Protein AF-0000000067759219 (afdb_homodimer)

Structure (mmCIF, N/CA/C/O backbone):
data_AF-0000000067759219-model_v1
#
loop_
_entity.id
_entity.type
_entity.pdbx_description
1 polymer 'Chaperone protein dnaJ A6, chloroplastic-like'
#
loop_
_atom_site.group_PDB
_atom_site.id
_atom_site.type_symbol
_atom_site.label_atom_id
_atom_site.label_alt_id
_atom_site.label_comp_id
_atom_site.label_asym_id
_atom_site.label_entity_id
_atom_site.label_seq_id
_atom_site.pdbx_PDB_ins_code
_atom_site.Cartn_x
_atom_site.Cartn_y
_atom_site.Cartn_z
_atom_site.occupancy
_atom_site.B_iso_or_equiv
_atom_site.auth_seq_id
_atom_site.auth_comp_id
_atom_site.auth_asym_id
_atom_site.auth_atom_id
_atom_site.pdbx_PDB_model_num
ATOM 1 N N . GLY A 1 1 ? -69.438 33.75 24.875 1 30.11 1 GLY A N 1
ATOM 2 C CA . GLY A 1 1 ? -68.125 33.188 24.516 1 30.11 1 GLY A CA 1
ATOM 3 C C . GLY A 1 1 ? -68.188 31.734 24.156 1 30.11 1 GLY A C 1
ATOM 4 O O . GLY A 1 1 ? -69.062 31 24.688 1 30.11 1 GLY A O 1
ATOM 5 N N . GLU A 1 2 ? -68 31.297 22.875 1 42.53 2 GLU A N 1
ATOM 6 C CA . GLU A 1 2 ? -68.125 29.922 22.453 1 42.53 2 GLU A CA 1
ATOM 7 C C . GLU A 1 2 ? -67.25 28.984 23.281 1 42.53 2 GLU A C 1
ATOM 9 O O . GLU A 1 2 ? -66.062 29.297 23.531 1 42.53 2 GLU A O 1
ATOM 14 N N . ILE A 1 3 ? -67.688 28.312 24.203 1 50.66 3 ILE A N 1
ATOM 15 C CA . ILE A 1 3 ? -67 27.375 25.062 1 50.66 3 ILE A CA 1
ATOM 16 C C . ILE A 1 3 ? -66.438 26.219 24.219 1 50.66 3 ILE A C 1
ATOM 18 O O . ILE A 1 3 ? -67.188 25.5 23.562 1 50.66 3 ILE A O 1
ATOM 22 N N . SER A 1 4 ? -65.312 26.328 23.562 1 55.59 4 SER A N 1
ATOM 23 C CA . SER A 1 4 ? -64.688 25.219 22.859 1 55.59 4 SER A CA 1
ATOM 24 C C . SER A 1 4 ? -64.25 24.125 23.828 1 55.59 4 SER A C 1
ATOM 26 O O . SER A 1 4 ? -63.531 24.422 24.812 1 55.59 4 SER A O 1
ATOM 28 N N . THR A 1 5 ? -65 23.125 24.062 1 60.28 5 THR A N 1
ATOM 29 C CA . THR A 1 5 ? -64.562 21.938 24.828 1 60.28 5 THR A CA 1
ATOM 30 C C . THR A 1 5 ? -63.375 21.266 24.172 1 60.28 5 THR A C 1
ATOM 32 O O . THR A 1 5 ? -63.438 20.938 22.984 1 60.28 5 THR A O 1
ATOM 35 N N . PRO A 1 6 ? -62.312 21.281 25 1 62.81 6 PRO A N 1
ATOM 36 C CA . PRO A 1 6 ? -61.094 20.641 24.438 1 62.81 6 PRO A CA 1
ATOM 37 C C . PRO A 1 6 ? -61.344 19.203 24 1 62.81 6 PRO A C 1
ATOM 39 O O . PRO A 1 6 ? -62.188 18.516 24.578 1 62.81 6 PRO A O 1
ATOM 42 N N . CYS A 1 7 ? -61.094 18.875 22.812 1 66.31 7 CYS A N 1
ATOM 43 C CA . CYS A 1 7 ? -61.156 17.531 22.266 1 66.31 7 CYS A CA 1
ATOM 44 C C . CYS A 1 7 ? -60.531 16.516 23.203 1 66.31 7 CYS A C 1
ATOM 46 O O . CYS A 1 7 ? -59.5 16.797 23.828 1 66.31 7 CYS A O 1
ATOM 48 N N . ASN A 1 8 ? -61.125 15.508 23.562 1 73.19 8 ASN A N 1
ATOM 49 C CA . ASN A 1 8 ? -60.656 14.5 24.5 1 73.19 8 ASN A CA 1
ATOM 50 C C . ASN A 1 8 ? -59.406 13.789 24 1 73.19 8 ASN A C 1
ATOM 52 O O . ASN A 1 8 ? -58.562 13.344 24.797 1 73.19 8 ASN A O 1
ATOM 56 N N . THR A 1 9 ? -59.438 13.703 22.781 1 71.56 9 THR A N 1
ATOM 57 C CA . THR A 1 9 ? -58.344 12.891 22.281 1 71.56 9 THR A CA 1
ATOM 58 C C . THR A 1 9 ? -57.031 13.68 22.312 1 71.56 9 THR A C 1
ATOM 60 O O . THR A 1 9 ? -55.969 13.117 22.578 1 71.56 9 THR A O 1
ATOM 63 N N . CYS A 1 10 ? -57 14.828 22 1 69.56 10 CYS A N 1
ATOM 64 C CA . CYS A 1 10 ? -55.75 15.594 21.922 1 69.56 10 CYS A CA 1
ATOM 65 C C . CYS A 1 10 ? -55.719 16.703 22.984 1 69.56 10 CYS A C 1
ATOM 67 O O . CYS A 1 10 ? -54.781 17.469 23.047 1 69.56 10 CYS A O 1
ATOM 69 N N . SER A 1 11 ? -56.781 16.688 23.766 1 72.62 11 SER A N 1
ATOM 70 C CA . SER A 1 11 ? -56.906 17.625 24.875 1 72.62 11 SER A CA 1
ATOM 71 C C . SER A 1 11 ? -56.688 19.062 24.422 1 72.62 11 SER A C 1
ATOM 73 O O . SER A 1 11 ? -56 19.844 25.109 1 72.62 11 SER A O 1
ATOM 75 N N . GLY A 1 12 ? -57.031 19.281 23.156 1 71.44 12 GLY A N 1
ATOM 76 C CA . GLY A 1 12 ? -56.938 20.656 22.719 1 71.44 12 GLY A CA 1
ATOM 77 C C . GLY A 1 12 ? -55.75 20.922 21.797 1 71.44 12 GLY A C 1
ATOM 78 O O . GLY A 1 12 ? -55.656 22 21.219 1 71.44 12 GLY A O 1
ATOM 79 N N . ASP A 1 13 ? -54.812 20.016 21.734 1 71.44 13 ASP A N 1
ATOM 80 C CA . ASP A 1 13 ? -53.594 20.219 20.953 1 71.44 13 ASP A CA 1
ATOM 81 C C . ASP A 1 13 ? -53.875 20.234 19.453 1 71.44 13 ASP A C 1
ATOM 83 O O . ASP A 1 13 ? -53.188 20.891 18.688 1 71.44 13 ASP A O 1
ATOM 87 N N . GLY A 1 14 ? -54.906 19.672 19.203 1 75.25 14 GLY A N 1
ATOM 88 C CA . GLY A 1 14 ? -55.281 19.578 17.812 1 75.25 14 GLY A CA 1
ATOM 89 C C . GLY A 1 14 ? -54.5 18.547 17.031 1 75.25 14 GLY A C 1
ATOM 90 O O . GLY A 1 14 ? -54.594 18.484 15.805 1 75.25 14 GLY A O 1
ATOM 91 N N . ARG A 1 15 ? -53.656 17.828 17.797 1 77.62 15 ARG A N 1
ATOM 92 C CA . ARG A 1 15 ? -52.844 16.812 17.125 1 77.62 15 ARG A CA 1
ATOM 93 C C . ARG A 1 15 ? -52.844 15.508 17.922 1 77.62 15 ARG A C 1
ATOM 95 O O . ARG A 1 15 ? -52.969 15.523 19.156 1 77.62 15 ARG A O 1
ATOM 102 N N . VAL A 1 16 ? -52.906 14.375 17.234 1 81.44 16 VAL A N 1
ATOM 103 C CA . VAL A 1 16 ? -52.781 13.055 17.859 1 81.44 16 VAL A CA 1
ATOM 104 C C . VAL A 1 16 ? -51.625 12.297 17.234 1 81.44 16 VAL A C 1
ATOM 106 O O . VAL A 1 16 ? -51.375 12.398 16.016 1 81.44 16 VAL A O 1
ATOM 109 N N . ARG A 1 17 ? -50.844 11.68 18.031 1 78.5 17 ARG A N 1
ATOM 110 C CA . ARG A 1 17 ? -49.719 10.883 17.547 1 78.5 17 ARG A CA 1
ATOM 111 C C . ARG A 1 17 ? -50.219 9.57 16.922 1 78.5 17 ARG A C 1
ATOM 113 O O . ARG A 1 17 ? -51 8.859 17.531 1 78.5 17 ARG A O 1
ATOM 120 N N . LYS A 1 18 ? -50 9.469 15.633 1 81.88 18 LYS A N 1
ATOM 121 C CA . LYS A 1 18 ? -50.312 8.211 14.953 1 81.88 18 LYS A CA 1
ATOM 122 C C . LYS A 1 18 ? -49.094 7.688 14.203 1 81.88 18 LYS A C 1
ATOM 124 O O . LYS A 1 18 ? -48.188 8.461 13.828 1 81.88 18 LYS A O 1
ATOM 129 N N . SER A 1 19 ? -49.062 6.328 14.148 1 86.38 19 SER A N 1
ATOM 130 C CA . SER A 1 19 ? -48 5.719 13.344 1 86.38 19 SER A CA 1
ATOM 131 C C . SER A 1 19 ? -48.375 5.699 11.867 1 86.38 19 SER A C 1
ATOM 133 O O . SER A 1 19 ? -49.531 5.484 11.516 1 86.38 19 SER A O 1
ATOM 135 N N . LYS A 1 20 ? -47.594 6.246 11.047 1 83.06 20 LYS A N 1
ATOM 136 C CA . LYS A 1 20 ? -47.781 6.254 9.602 1 83.06 20 LYS A CA 1
ATOM 137 C C . LYS A 1 20 ? -46.656 5.512 8.891 1 83.06 20 LYS A C 1
ATOM 139 O O . LYS A 1 20 ? -45.5 5.633 9.266 1 83.06 20 LYS A O 1
ATOM 144 N N . ARG A 1 21 ? -47.031 4.633 8.039 1 86.69 21 ARG A N 1
ATOM 145 C CA . ARG A 1 21 ? -46.031 3.961 7.188 1 86.69 21 ARG A CA 1
ATOM 146 C C . ARG A 1 21 ? -45.812 4.746 5.898 1 86.69 21 ARG A C 1
ATOM 148 O O . ARG A 1 21 ? -46.75 5.129 5.215 1 86.69 21 ARG A O 1
ATOM 155 N N . ILE A 1 22 ? -44.625 5.152 5.707 1 85.31 22 ILE A N 1
ATOM 156 C CA . ILE A 1 22 ? -44.25 5.898 4.504 1 85.31 22 ILE A CA 1
ATOM 157 C C . ILE A 1 22 ? -43.344 5.051 3.613 1 85.31 22 ILE A C 1
ATOM 159 O O . ILE A 1 22 ? -42.562 4.262 4.109 1 85.31 22 ILE A O 1
ATOM 163 N N . SER A 1 23 ? -43.594 5.031 2.309 1 87.94 23 SER A N 1
ATOM 164 C CA . SER A 1 23 ? -42.719 4.371 1.328 1 87.94 23 SER A CA 1
ATOM 165 C C . SER A 1 23 ? -41.781 5.367 0.655 1 87.94 23 SER A C 1
ATOM 167 O O . SER A 1 23 ? -42.219 6.43 0.203 1 87.94 23 SER A O 1
ATOM 169 N N . LEU A 1 24 ? -40.531 5.141 0.788 1 87.81 24 LEU A N 1
ATOM 170 C CA . LEU A 1 24 ? -39.531 6.012 0.207 1 87.81 24 LEU A CA 1
ATOM 171 C C . LEU A 1 24 ? -38.781 5.293 -0.909 1 87.81 24 LEU A C 1
ATOM 173 O O . LEU A 1 24 ? -38.375 4.141 -0.75 1 87.81 24 LEU A O 1
ATOM 177 N N . LYS A 1 25 ? -38.812 5.977 -2.023 1 87.62 25 LYS A N 1
ATOM 178 C CA . LYS A 1 25 ? -37.938 5.477 -3.1 1 87.62 25 LYS A CA 1
ATOM 179 C C . LYS A 1 25 ? -36.531 6.02 -2.973 1 87.62 25 LYS A C 1
ATOM 181 O O . LYS A 1 25 ? -36.312 7.234 -2.949 1 87.62 25 LYS A O 1
ATOM 186 N N . ILE A 1 26 ? -35.656 5.188 -2.859 1 88.25 26 ILE A N 1
ATOM 187 C CA . ILE A 1 26 ? -34.25 5.598 -2.719 1 88.25 26 ILE A CA 1
ATOM 188 C C . ILE A 1 26 ? -33.594 5.609 -4.086 1 88.25 26 ILE A C 1
ATOM 190 O O . ILE A 1 26 ? -33.5 4.57 -4.746 1 88.25 26 ILE A O 1
ATOM 194 N N . PRO A 1 27 ? -33.062 6.773 -4.531 1 88.75 27 PRO A N 1
ATOM 195 C CA . PRO A 1 27 ? -32.344 6.82 -5.816 1 88.75 27 PRO A CA 1
ATOM 196 C C . PRO A 1 27 ? -31.031 6.039 -5.797 1 88.75 27 PRO A C 1
ATOM 198 O O . PRO A 1 27 ? -30.391 5.926 -4.75 1 88.75 27 PRO A O 1
ATOM 201 N N . PRO A 1 28 ? -30.719 5.52 -7.02 1 88.75 28 PRO A N 1
ATOM 202 C CA . PRO A 1 28 ? -29.422 4.848 -7.082 1 88.75 28 PRO A CA 1
ATOM 203 C C . PRO A 1 28 ? -28.25 5.805 -6.875 1 88.75 28 PRO A C 1
ATOM 205 O O . PRO A 1 28 ? -28.297 6.953 -7.32 1 88.75 28 PRO A O 1
ATOM 208 N N . GLY A 1 29 ? -27.219 5.301 -6.094 1 90.12 29 GLY A N 1
ATOM 209 C CA . GLY A 1 29 ? -26 6.078 -5.953 1 90.12 29 GLY A CA 1
ATOM 210 C C . GLY A 1 29 ? -25.922 6.812 -4.629 1 90.12 29 GLY A C 1
ATOM 211 O O . GLY A 1 29 ? -24.938 7.516 -4.367 1 90.12 29 GLY A O 1
ATOM 212 N N . VAL A 1 30 ? -26.984 6.699 -3.836 1 89.81 30 VAL A N 1
ATOM 213 C CA . VAL A 1 30 ? -26.984 7.391 -2.549 1 89.81 30 VAL A CA 1
ATOM 214 C C . VAL A 1 30 ? -25.906 6.812 -1.648 1 89.81 30 VAL A C 1
ATOM 216 O O . VAL A 1 30 ? -25.641 5.605 -1.664 1 89.81 30 VAL A O 1
ATOM 219 N N . ASP A 1 31 ? -25.266 7.711 -0.914 1 90.56 31 ASP A N 1
ATOM 220 C CA . ASP A 1 31 ? -24.219 7.301 0.029 1 90.56 31 ASP A CA 1
ATOM 221 C C . ASP A 1 31 ? -24.719 7.414 1.47 1 90.56 31 ASP A C 1
ATOM 223 O O . ASP A 1 31 ? -25.766 8 1.727 1 90.56 31 ASP A O 1
ATOM 227 N N . SER A 1 32 ? -23.984 6.785 2.307 1 91.81 32 SER A N 1
ATOM 228 C CA . SER A 1 32 ? -24.281 6.918 3.727 1 91.81 32 SER A CA 1
ATOM 229 C C . SER A 1 32 ? -24.188 8.375 4.176 1 91.81 32 SER A C 1
ATOM 231 O O . SER A 1 32 ? -23.266 9.094 3.797 1 91.81 32 SER A O 1
ATOM 233 N N . GLY A 1 33 ? -25.219 8.805 4.945 1 91.88 33 GLY A N 1
ATOM 234 C CA . GLY A 1 33 ? -25.266 10.172 5.426 1 91.88 33 GLY A CA 1
ATOM 235 C C . GLY A 1 33 ? -26.156 11.062 4.586 1 91.88 33 GLY A C 1
ATOM 236 O O . GLY A 1 33 ? -26.5 12.18 4.992 1 91.88 33 GLY A O 1
ATOM 237 N N . SER A 1 34 ? -26.5 10.555 3.467 1 89.88 34 SER A N 1
ATOM 238 C CA . SER A 1 34 ? -27.406 11.32 2.627 1 89.88 34 SER A CA 1
ATOM 239 C C . SER A 1 34 ? -28.719 11.602 3.355 1 89.88 34 SER A C 1
ATOM 241 O O . SER A 1 34 ? -29.203 10.766 4.121 1 89.88 34 SER A O 1
ATOM 243 N N . ARG A 1 35 ? -29.219 12.773 3.152 1 92.31 35 ARG A N 1
ATOM 244 C CA . ARG A 1 35 ? -30.484 13.164 3.756 1 92.31 35 ARG A CA 1
ATOM 245 C C . ARG A 1 35 ? -31.562 13.336 2.695 1 92.31 35 ARG A C 1
ATOM 247 O O . ARG A 1 35 ? -31.344 13.984 1.67 1 92.31 35 ARG A O 1
ATOM 254 N N . LEU A 1 36 ? -32.625 12.664 2.855 1 91.44 36 LEU A N 1
ATOM 255 C CA . LEU A 1 36 ? -33.781 12.75 1.967 1 91.44 36 LEU A CA 1
ATOM 256 C C . LEU A 1 36 ? -34.938 13.484 2.641 1 91.44 36 LEU A C 1
ATOM 258 O O . LEU A 1 36 ? -35.281 13.188 3.789 1 91.44 36 LEU A O 1
ATOM 262 N N . ARG A 1 37 ? -35.469 14.492 1.955 1 91.88 37 ARG A N 1
ATOM 263 C CA . ARG A 1 37 ? -36.625 15.234 2.451 1 91.88 37 ARG A CA 1
ATOM 264 C C . ARG A 1 37 ? -37.906 14.656 1.902 1 91.88 37 ARG A C 1
ATOM 266 O O . ARG A 1 37 ? -38.062 14.484 0.69 1 91.88 37 ARG A O 1
ATOM 273 N N . VAL A 1 38 ? -38.75 14.305 2.738 1 91.06 38 VAL A N 1
ATOM 274 C CA . VAL A 1 38 ? -40.094 13.867 2.359 1 91.06 38 VAL A CA 1
ATOM 275 C C . VAL A 1 38 ? -41.125 14.938 2.75 1 91.06 38 VAL A C 1
ATOM 277 O O . VAL A 1 38 ? -41.375 15.156 3.936 1 91.06 38 VAL A O 1
ATOM 280 N N . ARG A 1 39 ? -41.656 15.461 1.77 1 90.31 39 ARG A N 1
ATOM 281 C CA . ARG A 1 39 ? -42.531 16.609 1.972 1 90.31 39 ARG A CA 1
ATOM 282 C C . ARG A 1 39 ? -43.812 16.203 2.717 1 90.31 39 ARG A C 1
ATOM 284 O O . ARG A 1 39 ? -44.375 15.156 2.434 1 90.31 39 ARG A O 1
ATOM 291 N N . SER A 1 40 ? -44.188 16.984 3.611 1 89.75 40 SER A N 1
ATOM 292 C CA . SER A 1 40 ? -45.469 16.969 4.301 1 89.75 40 SER A CA 1
ATOM 293 C C . SER A 1 40 ? -45.656 15.68 5.094 1 89.75 40 SER A C 1
ATOM 295 O O . SER A 1 40 ? -46.781 15.258 5.355 1 89.75 40 SER A O 1
ATOM 297 N N . GLU A 1 41 ? -44.594 15.078 5.316 1 89.56 41 GLU A N 1
ATOM 298 C CA . GLU A 1 41 ? -44.656 13.836 6.078 1 89.56 41 GLU A CA 1
ATOM 299 C C . GLU A 1 41 ? -44.125 14.008 7.488 1 89.56 41 GLU A C 1
ATOM 301 O O . GLU A 1 41 ? -43.938 13.031 8.211 1 89.56 41 GLU A O 1
ATOM 306 N N . GLY A 1 42 ? -43.844 15.18 7.84 1 87.62 42 GLY A N 1
ATOM 307 C CA . GLY A 1 42 ? -43.438 15.516 9.203 1 87.62 42 GLY A CA 1
ATOM 308 C C . GLY A 1 42 ? -44.625 15.672 10.141 1 87.62 42 GLY A C 1
ATOM 309 O O . GLY A 1 42 ? -45.688 15.148 9.875 1 87.62 42 GLY A O 1
ATOM 310 N N . ASN A 1 43 ? -44.281 16.312 11.258 1 86.06 43 ASN A N 1
ATOM 311 C CA . ASN A 1 43 ? -45.344 16.516 12.258 1 86.06 43 ASN A CA 1
ATOM 312 C C . ASN A 1 43 ? -46.406 17.453 11.742 1 86.06 43 ASN A C 1
ATOM 314 O O . ASN A 1 43 ? -46.125 18.375 10.969 1 86.06 43 ASN A O 1
ATOM 318 N N . ALA A 1 44 ? -47.594 17.094 12.227 1 84.38 44 ALA A N 1
ATOM 319 C CA . ALA A 1 44 ? -48.719 17.953 11.883 1 84.38 44 ALA A CA 1
ATOM 320 C C . ALA A 1 44 ? -48.562 19.344 12.477 1 84.38 44 ALA A C 1
ATOM 322 O O . ALA A 1 44 ? -48.062 19.5 13.594 1 84.38 44 ALA A O 1
ATOM 323 N N . GLY A 1 45 ? -48.875 20.281 11.57 1 80.44 45 GLY A N 1
ATOM 324 C CA . GLY A 1 45 ? -48.906 21.641 12.094 1 80.44 45 GLY A CA 1
ATOM 325 C C . GLY A 1 45 ? -49.938 21.844 13.172 1 80.44 45 GLY A C 1
ATOM 326 O O . GLY A 1 45 ? -50.875 21.031 13.297 1 80.44 45 GLY A O 1
ATOM 327 N N . ARG A 1 46 ? -49.625 22.875 13.984 1 77.94 46 ARG A N 1
ATOM 328 C CA . ARG A 1 46 ? -50.625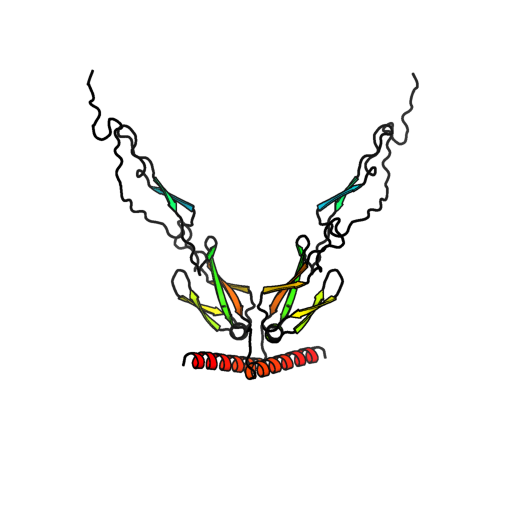 23.188 15.008 1 77.94 46 ARG A CA 1
ATOM 329 C C . ARG A 1 46 ? -51.875 23.812 14.391 1 77.94 46 ARG A C 1
ATOM 331 O O . ARG A 1 46 ? -51.781 24.531 13.391 1 77.94 46 ARG A O 1
ATOM 338 N N . ARG A 1 47 ? -53.125 23.406 15.031 1 78.88 47 ARG A N 1
ATOM 339 C CA . ARG A 1 47 ? -54.406 23.984 14.695 1 78.88 47 ARG A CA 1
ATOM 340 C C . ARG A 1 47 ? -54.719 23.844 13.203 1 78.88 47 ARG A C 1
ATOM 342 O O . ARG A 1 47 ? -55.094 24.812 12.547 1 78.88 47 ARG A O 1
ATOM 349 N N . GLY A 1 48 ? -54.438 22.672 12.602 1 76.19 48 GLY A N 1
ATOM 350 C CA . GLY A 1 48 ? -54.75 22.391 11.219 1 76.19 48 GLY A CA 1
ATOM 351 C C . GLY A 1 48 ? -53.688 22.859 10.242 1 76.19 48 GLY A C 1
ATOM 352 O O . GLY A 1 48 ? -53.938 22.938 9.039 1 76.19 48 GLY A O 1
ATOM 353 N N . GLY A 1 49 ? -52.594 23.297 10.703 1 81.81 49 GLY A N 1
ATOM 354 C CA . GLY A 1 49 ? -51.5 23.719 9.852 1 81.81 49 GLY A CA 1
ATOM 355 C C . GLY A 1 49 ? -50.906 22.578 9.016 1 81.81 49 GLY A C 1
ATOM 356 O O . GLY A 1 49 ? -51.219 21.406 9.273 1 81.81 49 GLY A O 1
ATOM 357 N N . HIS A 1 50 ? -50.375 22.922 7.984 1 88.62 50 HIS A N 1
ATOM 358 C CA . HIS A 1 50 ? -49.719 21.953 7.105 1 88.62 50 HIS A CA 1
ATOM 359 C C . HIS A 1 50 ? -48.656 21.156 7.84 1 88.62 50 HIS A C 1
ATOM 361 O O . HIS A 1 50 ? -47.969 21.703 8.711 1 88.62 50 HIS A O 1
ATOM 367 N N . PRO A 1 51 ? -48.656 19.906 7.637 1 88.06 51 PRO A N 1
ATOM 368 C CA . PRO A 1 51 ? -47.562 19.156 8.25 1 88.06 51 PRO A CA 1
ATOM 369 C C . PRO A 1 51 ? -46.188 19.625 7.785 1 88.06 51 PRO A C 1
ATOM 371 O O . PRO A 1 51 ? -46.062 20.156 6.676 1 88.06 51 PRO A O 1
ATOM 374 N N . GLY A 1 52 ? -45.156 19.469 8.617 1 91.19 52 GLY A N 1
ATOM 375 C CA . GLY A 1 52 ? -43.781 19.719 8.211 1 91.19 52 GLY A CA 1
ATOM 376 C C . GLY A 1 52 ? -43.25 18.625 7.312 1 91.19 52 GLY A C 1
ATOM 377 O O . GLY A 1 52 ? -43.969 17.766 6.832 1 91.19 52 GLY A O 1
ATOM 378 N N . ASP A 1 53 ? -41.969 18.734 6.988 1 93.88 53 ASP A N 1
ATOM 379 C CA . ASP A 1 53 ? -41.281 17.734 6.164 1 93.88 53 ASP A CA 1
ATOM 380 C C . ASP A 1 53 ? -40.5 16.75 7.031 1 93.88 53 ASP A C 1
ATOM 382 O O . ASP A 1 53 ? -40.156 17.047 8.164 1 93.88 53 ASP A O 1
ATOM 386 N N . LEU A 1 54 ? -40.469 15.547 6.559 1 93.06 54 LEU A N 1
ATOM 387 C CA . LEU A 1 54 ? -39.625 14.508 7.172 1 93.06 54 LEU A CA 1
ATOM 388 C C . LEU A 1 54 ? -38.25 14.438 6.512 1 93.06 54 LEU A C 1
ATOM 390 O O . LEU A 1 54 ? -38.156 14.438 5.285 1 93.06 54 LEU A O 1
ATOM 394 N N . PHE A 1 55 ? -37.219 14.516 7.32 1 93.5 55 PHE A N 1
ATOM 395 C CA . PHE A 1 55 ? -35.844 14.32 6.84 1 93.5 55 PHE A CA 1
ATOM 396 C C . PHE A 1 55 ? -35.344 12.945 7.238 1 93.5 55 PHE A C 1
ATOM 398 O O . PHE A 1 55 ? -35.25 12.633 8.422 1 93.5 55 PHE A O 1
ATOM 405 N N . VAL A 1 56 ? -35.062 12.188 6.242 1 93 56 VAL A N 1
ATOM 406 C CA . VAL A 1 56 ? -34.594 10.82 6.457 1 93 56 VAL A CA 1
ATOM 407 C C . VAL A 1 56 ? -33.094 10.75 6.188 1 93 56 VAL A C 1
ATOM 409 O O . VAL A 1 56 ? -32.625 11.172 5.125 1 93 56 VAL A O 1
ATOM 412 N N . THR A 1 57 ? -32.375 10.281 7.164 1 94.75 57 THR A N 1
ATOM 413 C CA . THR A 1 57 ? -30.938 10.062 6.988 1 94.75 57 THR A CA 1
ATOM 414 C C . THR A 1 57 ? -30.641 8.602 6.656 1 94.75 57 THR A C 1
ATOM 416 O O . THR A 1 57 ? -31.125 7.695 7.352 1 94.75 57 THR A O 1
ATOM 419 N N . LEU A 1 58 ? -29.984 8.477 5.641 1 92.38 58 LEU A N 1
ATOM 420 C CA . LEU A 1 58 ? -29.703 7.117 5.188 1 92.38 58 LEU A CA 1
ATOM 421 C C . LEU A 1 58 ? -28.375 6.621 5.75 1 92.38 58 LEU A C 1
ATOM 423 O O . LEU A 1 58 ? -27.406 7.379 5.836 1 92.38 58 LEU A O 1
ATOM 427 N N . GLU A 1 59 ? -28.328 5.359 6.27 1 93.25 59 GLU A N 1
ATOM 428 C CA . GLU A 1 59 ? -27.125 4.637 6.652 1 93.25 59 GLU A CA 1
ATOM 429 C C . GLU A 1 59 ? -26.969 3.346 5.852 1 93.25 59 GLU A C 1
ATOM 431 O O . GLU A 1 59 ? -27.797 2.439 5.973 1 93.25 59 GLU A O 1
ATOM 436 N N . VAL A 1 60 ? -25.984 3.338 5.133 1 89.88 60 VAL A N 1
ATOM 437 C CA . VAL A 1 60 ? -25.781 2.184 4.262 1 89.88 60 VAL A CA 1
ATOM 438 C C . VAL A 1 60 ? -24.781 1.226 4.895 1 89.88 60 VAL A C 1
ATOM 440 O O . VAL A 1 60 ? -23.672 1.634 5.277 1 89.88 60 VAL A O 1
ATOM 443 N N . LEU A 1 61 ? -25.156 -0.024 5.078 1 91.5 61 LEU A N 1
ATOM 444 C CA . LEU A 1 61 ? -24.25 -1.046 5.605 1 91.5 61 LEU A CA 1
ATOM 445 C C . LEU A 1 61 ? -23.109 -1.316 4.633 1 91.5 61 LEU A C 1
ATOM 447 O O . LEU A 1 61 ? -23.344 -1.532 3.439 1 91.5 61 LEU A O 1
ATOM 451 N N . PRO A 1 62 ? -21.875 -1.297 5.227 1 91.31 62 PRO A N 1
ATOM 452 C CA . PRO A 1 62 ? -20.75 -1.574 4.34 1 91.31 62 PRO A CA 1
ATOM 453 C C . PRO A 1 62 ? -20.703 -3.027 3.875 1 91.31 62 PRO A C 1
ATOM 455 O O . PRO A 1 62 ? -21.062 -3.934 4.633 1 91.31 62 PRO A O 1
ATOM 458 N N . ASP A 1 63 ? -20.422 -3.264 2.645 1 92.75 63 ASP A N 1
ATOM 459 C CA . ASP A 1 63 ? -20.188 -4.598 2.109 1 92.75 63 ASP A CA 1
ATOM 460 C C . ASP A 1 63 ? -18.812 -5.113 2.527 1 92.75 63 ASP A C 1
ATOM 462 O O . ASP A 1 63 ? -17.828 -4.367 2.504 1 92.75 63 ASP A O 1
ATOM 466 N N . PRO A 1 64 ? -18.688 -6.324 2.93 1 93.5 64 PRO A N 1
ATOM 467 C CA . PRO A 1 64 ? -17.406 -6.867 3.375 1 93.5 64 PRO A CA 1
ATOM 468 C C . PRO A 1 64 ? -16.422 -7.078 2.227 1 93.5 64 PRO A C 1
ATOM 470 O O . PRO A 1 64 ? -15.211 -7.148 2.449 1 93.5 64 PRO A O 1
ATOM 473 N N . VAL A 1 65 ? -16.859 -7.168 1.032 1 95.69 65 VAL A N 1
ATOM 474 C CA . VAL A 1 65 ? -16.031 -7.531 -0.108 1 95.69 65 VAL A CA 1
ATOM 475 C C . VAL A 1 65 ? -15.797 -6.312 -0.996 1 95.69 65 VAL A C 1
ATOM 477 O O . VAL A 1 65 ? -14.664 -6 -1.358 1 95.69 65 VAL A O 1
ATOM 480 N N . LEU A 1 66 ? -16.922 -5.594 -1.298 1 97.19 66 LEU A N 1
ATOM 481 C CA . LEU A 1 66 ? -16.859 -4.422 -2.166 1 97.19 66 LEU A CA 1
ATOM 482 C C . LEU A 1 66 ? -16.859 -3.139 -1.344 1 97.19 66 LEU A C 1
ATOM 484 O O . LEU A 1 66 ? -17.828 -2.838 -0.647 1 97.19 66 LEU A O 1
ATOM 488 N N . LYS A 1 67 ? -15.828 -2.381 -1.53 1 97.5 67 LYS A N 1
ATOM 489 C CA . LYS A 1 67 ? -15.688 -1.16 -0.74 1 97.5 67 LYS A CA 1
ATOM 490 C C . LYS A 1 67 ? -15.984 0.077 -1.584 1 97.5 67 LYS A C 1
ATOM 492 O O . LYS A 1 67 ? -15.359 0.285 -2.627 1 97.5 67 LYS A O 1
ATOM 497 N N . ARG A 1 68 ? -16.875 0.812 -1.142 1 95 68 ARG A N 1
ATOM 498 C CA . ARG A 1 68 ? -17.234 2.035 -1.856 1 95 68 ARG A CA 1
ATOM 499 C C . ARG A 1 68 ? -16.188 3.123 -1.624 1 95 68 ARG A C 1
ATOM 501 O O . ARG A 1 68 ? -15.711 3.305 -0.501 1 95 68 ARG A O 1
ATOM 508 N N . ASP A 1 69 ? -15.742 3.719 -2.662 1 95.88 69 ASP A N 1
ATOM 509 C CA . ASP A 1 69 ? -14.922 4.926 -2.689 1 95.88 69 ASP A CA 1
ATOM 510 C C . ASP A 1 69 ? -15.531 5.988 -3.598 1 95.88 69 ASP A C 1
ATOM 512 O O . ASP A 1 69 ? -15.234 6.043 -4.793 1 95.88 69 ASP A O 1
ATOM 516 N N . ASP A 1 70 ? -16.359 6.844 -2.961 1 93.69 70 ASP A N 1
ATOM 517 C CA . ASP A 1 70 ? -17.156 7.797 -3.721 1 93.69 70 ASP A CA 1
ATOM 518 C C . ASP A 1 70 ? -17.984 7.09 -4.797 1 93.69 70 ASP A C 1
ATOM 520 O O . ASP A 1 70 ? -18.812 6.238 -4.488 1 93.69 70 ASP A O 1
ATOM 524 N N . THR A 1 71 ? -17.703 7.379 -6.039 1 94.81 71 THR A N 1
ATOM 525 C CA . THR A 1 71 ? -18.453 6.738 -7.113 1 94.81 71 THR A CA 1
ATOM 526 C C . THR A 1 71 ? -17.75 5.477 -7.598 1 94.81 71 THR A C 1
ATOM 528 O O . THR A 1 71 ? -18.297 4.727 -8.406 1 94.81 71 THR A O 1
ATOM 531 N N . ASN A 1 72 ? -16.578 5.215 -7.051 1 97.94 72 ASN A N 1
ATOM 532 C CA . ASN A 1 72 ? -15.844 4.008 -7.41 1 97.94 72 ASN A CA 1
ATOM 533 C C . ASN A 1 72 ? -16.047 2.898 -6.383 1 97.94 72 ASN A C 1
ATOM 535 O O . ASN A 1 72 ? -16.562 3.146 -5.289 1 97.94 72 ASN A O 1
ATOM 539 N N . ILE A 1 73 ? -15.766 1.74 -6.887 1 97.94 73 ILE A N 1
ATOM 540 C CA . ILE A 1 73 ? -15.773 0.567 -6.02 1 97.94 73 ILE A CA 1
ATOM 541 C C . ILE A 1 73 ? -14.383 -0.065 -5.992 1 97.94 73 ILE A C 1
ATOM 543 O O . ILE A 1 73 ? -13.758 -0.241 -7.035 1 97.94 73 ILE A O 1
ATOM 547 N N . LEU A 1 74 ? -13.867 -0.302 -4.828 1 98.56 74 LEU A N 1
ATOM 548 C CA . LEU A 1 74 ? -12.578 -0.955 -4.656 1 98.56 74 LEU A CA 1
ATOM 549 C C . LEU A 1 74 ? -12.75 -2.434 -4.324 1 98.56 74 LEU A C 1
ATOM 551 O O . LEU A 1 74 ? -13.602 -2.793 -3.508 1 98.56 74 LEU A O 1
ATOM 555 N N . TYR A 1 75 ? -12.07 -3.262 -4.945 1 98.44 75 TYR A N 1
ATOM 556 C CA . TYR A 1 75 ? -12.047 -4.699 -4.715 1 98.44 75 TYR A CA 1
ATOM 557 C C . TYR A 1 75 ? -10.625 -5.242 -4.793 1 98.44 75 TYR A C 1
ATOM 559 O O . TYR A 1 75 ? -9.844 -4.836 -5.664 1 98.44 75 TYR A O 1
ATOM 567 N N . THR A 1 76 ? -10.211 -6.082 -3.854 1 98.44 76 THR A N 1
ATOM 568 C CA . THR A 1 76 ? -8.906 -6.734 -3.887 1 98.44 76 THR A CA 1
ATOM 569 C C . THR A 1 76 ? -9.047 -8.203 -4.281 1 98.44 76 THR A C 1
ATOM 571 O O . THR A 1 76 ? -9.812 -8.945 -3.664 1 98.44 76 THR A O 1
ATOM 574 N N . CYS A 1 77 ? -8.453 -8.609 -5.285 1 97.25 77 CYS A N 1
ATOM 575 C CA . CYS A 1 77 ? -8.477 -10 -5.715 1 97.25 77 CYS A CA 1
ATOM 576 C C . CYS A 1 77 ? -7.129 -10.672 -5.453 1 97.25 77 CYS A C 1
ATOM 578 O O . CYS A 1 77 ? -6.078 -10.07 -5.695 1 97.25 77 CYS A O 1
ATOM 580 N N . LYS A 1 78 ? -7.129 -11.836 -4.953 1 97.62 78 LYS A N 1
ATOM 581 C CA . LYS A 1 78 ? -5.922 -12.609 -4.688 1 97.62 78 LYS A CA 1
ATOM 582 C C . LYS A 1 78 ? -5.566 -13.5 -5.879 1 97.62 78 LYS A C 1
ATOM 584 O O . LYS A 1 78 ? -6.422 -14.211 -6.402 1 97.62 78 LYS A O 1
ATOM 589 N N . VAL A 1 79 ? -4.383 -13.359 -6.316 1 97.44 79 VAL A N 1
ATOM 590 C CA . VAL A 1 79 ? -3.896 -14.18 -7.422 1 97.44 79 VAL A CA 1
ATOM 591 C C . VAL A 1 79 ? -2.578 -14.844 -7.027 1 97.44 79 VAL A C 1
ATOM 593 O O . VAL A 1 79 ? -1.79 -14.273 -6.27 1 97.44 79 VAL A O 1
ATOM 596 N N . SER A 1 80 ? -2.344 -16.094 -7.543 1 97.19 80 SER A N 1
ATOM 597 C CA . SER A 1 80 ? -1.078 -16.766 -7.281 1 97.19 80 SER A CA 1
ATOM 598 C C . SER A 1 80 ? 0.069 -16.125 -8.047 1 97.19 80 SER A C 1
ATOM 600 O O . SER A 1 80 ? -0.154 -15.445 -9.047 1 97.19 80 SER A O 1
ATOM 602 N N . TYR A 1 81 ? 1.309 -16.359 -7.547 1 97.69 81 TYR A N 1
ATOM 603 C CA . TYR A 1 81 ? 2.465 -15.844 -8.266 1 97.69 81 TYR A CA 1
ATOM 604 C C . TYR A 1 81 ? 2.555 -16.438 -9.664 1 97.69 81 TYR A C 1
ATOM 606 O O . TYR A 1 81 ? 2.99 -15.758 -10.602 1 97.69 81 TYR A O 1
ATOM 614 N N . ILE A 1 82 ? 2.035 -17.578 -9.828 1 97.38 82 ILE A N 1
ATOM 615 C CA . ILE A 1 82 ? 2.057 -18.234 -11.125 1 97.38 82 ILE A CA 1
ATOM 616 C C . ILE A 1 82 ? 1.113 -17.516 -12.086 1 97.38 82 ILE A C 1
ATOM 618 O O . ILE A 1 82 ? 1.499 -17.172 -13.203 1 97.38 82 ILE A O 1
ATOM 622 N N . ASP A 1 83 ? -0.089 -17.297 -11.578 1 97.38 83 ASP A N 1
ATOM 623 C CA . ASP A 1 83 ? -1.083 -16.625 -12.406 1 97.38 83 ASP A CA 1
ATOM 624 C C . ASP A 1 83 ? -0.629 -15.203 -12.75 1 97.38 83 ASP A C 1
ATOM 626 O O . ASP A 1 83 ? -0.905 -14.711 -13.844 1 97.38 83 ASP A O 1
ATOM 630 N N . ALA A 1 84 ? 0.076 -14.547 -11.844 1 98.44 84 ALA A N 1
ATOM 631 C CA . ALA A 1 84 ? 0.597 -13.203 -12.102 1 98.44 84 ALA A CA 1
ATOM 632 C C . ALA A 1 84 ? 1.636 -13.227 -13.219 1 98.44 84 ALA A C 1
ATOM 634 O O . ALA A 1 84 ? 1.709 -12.289 -14.023 1 98.44 84 ALA A O 1
ATOM 635 N N . ILE A 1 85 ? 2.43 -14.273 -13.266 1 98 85 ILE A N 1
ATOM 636 C CA . ILE A 1 85 ? 3.482 -14.398 -14.273 1 98 85 ILE A CA 1
ATOM 637 C C . ILE A 1 85 ? 2.869 -14.742 -15.625 1 98 85 ILE A C 1
ATOM 639 O O . ILE A 1 85 ? 3.174 -14.102 -16.641 1 98 85 ILE A O 1
ATOM 643 N N . LEU A 1 86 ? 1.972 -15.719 -15.633 1 97.31 86 LEU A N 1
ATOM 644 C CA . LEU A 1 86 ? 1.487 -16.297 -16.891 1 97.31 86 LEU A CA 1
ATOM 645 C C . LEU A 1 86 ? 0.268 -15.531 -17.391 1 97.31 86 LEU A C 1
ATOM 647 O O . LEU A 1 86 ? -0.044 -15.578 -18.594 1 97.31 86 LEU A O 1
ATOM 651 N N . GLY A 1 87 ? -0.419 -14.836 -16.547 1 97.62 87 GLY A N 1
ATOM 652 C CA . GLY A 1 87 ? -1.726 -14.281 -16.875 1 97.62 87 GLY A CA 1
ATOM 653 C C . GLY A 1 87 ? -2.861 -15.258 -16.625 1 97.62 87 GLY A C 1
ATOM 654 O O . GLY A 1 87 ? -2.646 -16.469 -16.609 1 97.62 87 GLY A O 1
ATOM 655 N N . THR A 1 88 ? -4.02 -14.68 -16.406 1 97.19 88 THR A N 1
ATOM 656 C CA . THR A 1 88 ? -5.191 -15.516 -16.172 1 97.19 88 THR A CA 1
ATOM 657 C C . THR A 1 88 ? -6.473 -14.695 -16.312 1 97.19 88 THR A C 1
ATOM 659 O O . THR A 1 88 ? -6.422 -13.484 -16.531 1 97.19 88 THR A O 1
ATOM 662 N N . THR A 1 89 ? -7.527 -15.375 -16.359 1 98.19 89 THR A N 1
ATOM 663 C CA . THR A 1 89 ? -8.852 -14.758 -16.266 1 98.19 89 THR A CA 1
ATOM 664 C C . THR A 1 89 ? -9.562 -15.211 -15 1 98.19 89 THR A C 1
ATOM 666 O O . THR A 1 89 ? -9.602 -16.406 -14.695 1 98.19 89 THR A O 1
ATOM 669 N N . MET A 1 90 ? -10.055 -14.25 -14.289 1 96.31 90 MET A N 1
ATOM 670 C CA . MET A 1 90 ? -10.711 -14.57 -13.023 1 96.31 90 MET A CA 1
ATOM 671 C C . MET A 1 90 ? -12.094 -13.922 -12.945 1 96.31 90 MET A C 1
ATOM 673 O O . MET A 1 90 ? -12.312 -12.852 -13.508 1 96.31 90 MET A O 1
ATOM 677 N N . LYS A 1 91 ? -12.938 -14.625 -12.273 1 97.31 91 LYS A N 1
ATOM 678 C CA . LYS A 1 91 ? -14.242 -14.047 -11.992 1 97.31 91 LYS A CA 1
ATOM 679 C C . LYS A 1 91 ? -14.203 -13.172 -10.742 1 97.31 91 LYS A C 1
ATOM 681 O O . LYS A 1 91 ? -13.766 -13.617 -9.68 1 97.31 91 LYS A O 1
ATOM 686 N N . VAL A 1 92 ? -14.648 -11.961 -10.852 1 97.88 92 VAL A N 1
ATOM 687 C CA . VAL A 1 92 ? -14.633 -11.055 -9.711 1 97.88 92 VAL A CA 1
ATOM 688 C C . VAL A 1 92 ? -16.047 -10.531 -9.438 1 97.88 92 VAL A C 1
ATOM 690 O O . VAL A 1 92 ? -16.844 -10.391 -10.367 1 97.88 92 VAL A O 1
ATOM 693 N N . PRO A 1 93 ? -16.297 -10.289 -8.195 1 97.81 93 PRO A N 1
ATOM 694 C CA . PRO A 1 93 ? -17.609 -9.75 -7.859 1 97.81 93 PRO A CA 1
ATOM 695 C C . PRO A 1 93 ? -17.75 -8.273 -8.211 1 97.81 93 PRO A C 1
ATOM 697 O O . PRO A 1 93 ? -16.812 -7.496 -8.047 1 97.81 93 PRO A O 1
ATOM 700 N N . THR A 1 94 ? -18.828 -7.914 -8.766 1 96.94 94 THR A N 1
ATOM 701 C CA . THR A 1 94 ? -19.25 -6.535 -8.977 1 96.94 94 THR A CA 1
ATOM 702 C C . THR A 1 94 ? -20.656 -6.309 -8.406 1 96.94 94 THR A C 1
ATOM 704 O O . THR A 1 94 ? -21.281 -7.242 -7.902 1 96.94 94 THR A O 1
ATOM 707 N N . VAL A 1 95 ? -21.078 -5.098 -8.414 1 92.31 95 VAL A N 1
ATOM 708 C CA . VAL A 1 95 ? -22.406 -4.785 -7.898 1 92.31 95 VAL A CA 1
ATOM 709 C C . VAL A 1 95 ? -23.469 -5.438 -8.781 1 92.31 95 VAL A C 1
ATOM 711 O O . VAL A 1 95 ? -24.594 -5.672 -8.336 1 92.31 95 VAL A O 1
ATOM 714 N N . ASP A 1 96 ? -23.094 -5.773 -10.047 1 93.06 96 ASP A N 1
ATOM 715 C CA . ASP A 1 96 ? -24.047 -6.324 -11.016 1 93.06 96 ASP A CA 1
ATOM 716 C C . ASP A 1 96 ? -23.891 -7.836 -11.141 1 93.06 96 ASP A C 1
ATOM 718 O O . ASP A 1 96 ? -24.516 -8.461 -11.992 1 93.06 96 ASP A O 1
ATOM 722 N N . GLY A 1 97 ? -23.031 -8.469 -10.344 1 95.56 97 GLY A N 1
ATOM 723 C CA . GLY A 1 97 ? -22.781 -9.898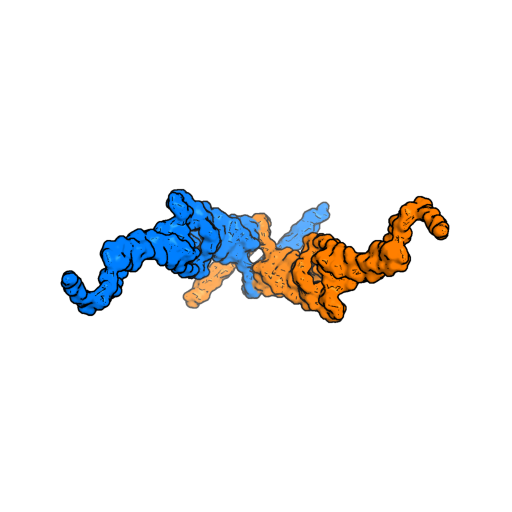 -10.438 1 95.56 97 GLY A CA 1
ATOM 724 C C . GLY A 1 97 ? -21.344 -10.234 -10.75 1 95.56 97 GLY A C 1
ATOM 725 O O . GLY A 1 97 ? -20.469 -9.352 -10.719 1 95.56 97 GLY A O 1
ATOM 726 N N . MET A 1 98 ? -21.094 -11.469 -11.016 1 97.44 98 MET A N 1
ATOM 727 C CA . MET A 1 98 ? -19.75 -11.93 -11.312 1 97.44 98 MET A CA 1
ATOM 728 C C . MET A 1 98 ? -19.359 -11.594 -12.742 1 97.44 98 MET A C 1
ATOM 730 O O . MET A 1 98 ? -20.156 -11.766 -13.664 1 97.44 98 MET A O 1
ATOM 734 N N . VAL A 1 99 ? -18.219 -11.086 -12.93 1 97.19 99 VAL A N 1
ATOM 735 C CA . VAL A 1 99 ? -17.719 -10.711 -14.25 1 97.19 99 VAL A CA 1
ATOM 736 C C . VAL A 1 99 ? -16.297 -11.234 -14.422 1 97.19 99 VAL A C 1
ATOM 738 O O . VAL A 1 99 ? -15.508 -11.266 -13.469 1 97.19 99 VAL A O 1
ATOM 741 N N . ASP A 1 100 ? -15.93 -11.602 -15.703 1 97.81 100 ASP A N 1
ATOM 742 C CA . ASP A 1 100 ? -14.578 -12.062 -16.016 1 97.81 100 ASP A CA 1
ATOM 743 C C . ASP A 1 100 ? -13.609 -10.891 -16.125 1 97.81 100 ASP A C 1
ATOM 745 O O . ASP A 1 100 ? -13.898 -9.906 -16.812 1 97.81 100 ASP A O 1
ATOM 749 N N . LEU A 1 101 ? -12.531 -11 -15.445 1 97.81 101 LEU A N 1
ATOM 750 C CA . LEU A 1 101 ? -11.461 -10.016 -15.523 1 97.81 101 LEU A CA 1
ATOM 751 C C . LEU A 1 101 ? -10.164 -10.656 -16.016 1 97.81 101 LEU A C 1
ATOM 753 O O . LEU A 1 101 ? -9.711 -11.656 -15.453 1 97.81 101 LEU A O 1
ATOM 757 N N . LYS A 1 102 ? -9.688 -10.109 -17.016 1 98.38 102 LYS A N 1
ATOM 758 C CA . LYS A 1 102 ? -8.398 -10.5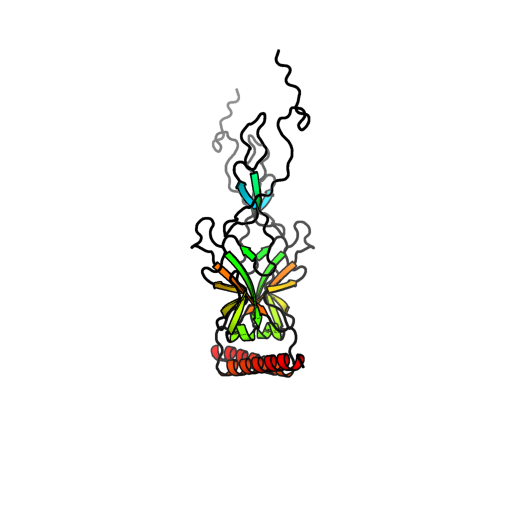78 -17.531 1 98.38 102 LYS A CA 1
ATOM 759 C C . LYS A 1 102 ? -7.25 -9.961 -16.734 1 98.38 102 LYS A C 1
ATOM 761 O O . LYS A 1 102 ? -7.168 -8.734 -16.594 1 98.38 102 LYS A O 1
ATOM 766 N N . ILE A 1 103 ? -6.43 -10.789 -16.203 1 98.25 103 ILE A N 1
ATOM 767 C CA . ILE A 1 103 ? -5.191 -10.375 -15.547 1 98.25 103 ILE A CA 1
ATOM 768 C C . ILE A 1 103 ? -4.012 -10.609 -16.484 1 98.25 103 ILE A C 1
ATOM 770 O O . ILE A 1 103 ? -3.691 -11.75 -16.828 1 98.25 103 ILE A O 1
ATOM 774 N N . PRO A 1 104 ? -3.359 -9.57 -16.922 1 98.31 104 PRO A N 1
ATOM 775 C CA . PRO A 1 104 ? -2.262 -9.727 -17.875 1 98.31 104 PRO A CA 1
ATOM 776 C C . PRO A 1 104 ? -1.06 -10.453 -17.281 1 98.31 104 PRO A C 1
ATOM 778 O O . PRO A 1 104 ? -0.862 -10.438 -16.062 1 98.31 104 PRO A O 1
ATOM 781 N N . SER A 1 105 ? -0.305 -11.117 -18.219 1 98 105 SER A N 1
ATOM 782 C CA . SER A 1 105 ? 0.971 -11.688 -17.797 1 98 105 SER A CA 1
ATOM 783 C C . SER A 1 105 ? 1.916 -10.609 -17.281 1 98 105 SER A C 1
ATOM 785 O O . SER A 1 105 ? 1.955 -9.5 -17.812 1 98 105 SER A O 1
ATOM 787 N N . GLY A 1 106 ? 2.631 -10.922 -16.219 1 98.31 106 GLY A N 1
ATOM 788 C CA . GLY A 1 106 ? 3.609 -9.992 -15.68 1 98.31 106 GLY A CA 1
ATOM 789 C C . GLY A 1 106 ? 3.002 -8.977 -14.742 1 98.31 106 GLY A C 1
ATOM 790 O O . GLY A 1 106 ? 3.609 -7.934 -14.469 1 98.31 106 GLY A O 1
ATOM 791 N N . THR A 1 107 ? 1.781 -9.195 -14.273 1 98.5 107 THR A N 1
ATOM 792 C CA . THR A 1 107 ? 1.12 -8.281 -13.359 1 98.5 107 THR A CA 1
ATOM 793 C C . THR A 1 107 ? 1.88 -8.195 -12.031 1 98.5 107 THR A C 1
ATOM 795 O O . THR A 1 107 ? 2.248 -9.227 -11.461 1 98.5 107 THR A O 1
ATOM 798 N N . GLN A 1 108 ? 2.145 -6.992 -11.586 1 98.75 108 GLN A N 1
ATOM 799 C CA . GLN A 1 108 ? 2.895 -6.77 -10.359 1 98.75 108 GLN A CA 1
ATOM 800 C C . GLN A 1 108 ? 1.968 -6.742 -9.148 1 98.75 108 GLN A C 1
ATOM 802 O O . GLN A 1 108 ? 0.79 -6.398 -9.266 1 98.75 108 GLN A O 1
ATOM 807 N N . PRO A 1 109 ? 2.564 -7.145 -7.945 1 98.56 109 PRO A N 1
ATOM 808 C CA . PRO A 1 109 ? 1.771 -6.992 -6.723 1 98.56 109 PRO A CA 1
ATOM 809 C C . PRO A 1 109 ? 1.337 -5.551 -6.473 1 98.56 109 PRO A C 1
ATOM 811 O O . PRO A 1 109 ? 2.158 -4.633 -6.547 1 98.56 109 PRO A O 1
ATOM 814 N N . GLY A 1 110 ? 0.012 -5.379 -6.207 1 97.75 110 GLY A N 1
ATOM 815 C CA . GLY A 1 110 ? -0.483 -4.043 -5.918 1 97.75 110 GLY A CA 1
ATOM 816 C C . GLY A 1 110 ? -0.996 -3.314 -7.145 1 97.75 110 GLY A C 1
ATOM 817 O O . GLY A 1 110 ? -1.552 -2.221 -7.039 1 97.75 110 GLY A O 1
ATOM 818 N N . THR A 1 111 ? -0.869 -3.924 -8.305 1 98.38 111 THR A N 1
ATOM 819 C CA . THR A 1 111 ? -1.403 -3.34 -9.531 1 98.38 111 THR A CA 1
ATOM 820 C C . THR A 1 111 ? -2.914 -3.152 -9.422 1 98.38 111 THR A C 1
ATOM 822 O O . THR A 1 111 ? -3.621 -4.031 -8.922 1 98.38 111 THR A O 1
ATOM 825 N N . THR A 1 112 ? -3.348 -2.02 -9.922 1 98.69 112 THR A N 1
ATOM 826 C CA . THR A 1 112 ? -4.785 -1.762 -9.961 1 98.69 112 THR A CA 1
ATOM 827 C C . THR A 1 112 ? -5.309 -1.82 -11.391 1 98.69 112 THR A C 1
ATOM 829 O O . THR A 1 112 ? -4.805 -1.118 -12.273 1 98.69 112 THR A O 1
ATOM 832 N N . LEU A 1 113 ? -6.23 -2.676 -11.656 1 98.56 113 LEU A N 1
ATOM 833 C CA . LEU A 1 113 ? -6.93 -2.781 -12.93 1 98.56 113 LEU A CA 1
ATOM 834 C C . LEU A 1 113 ? -8.273 -2.072 -12.875 1 98.56 113 LEU A C 1
ATOM 836 O O . LEU A 1 113 ? -8.992 -2.17 -11.875 1 98.56 113 LEU A O 1
ATOM 840 N N . VAL A 1 114 ? -8.609 -1.426 -13.938 1 98.31 114 VAL A N 1
ATOM 841 C CA . VAL A 1 114 ? -9.82 -0.614 -13.938 1 98.31 114 VAL A CA 1
ATOM 842 C C . VAL A 1 114 ? -10.906 -1.301 -14.773 1 98.31 114 VAL A C 1
ATOM 844 O O . VAL A 1 114 ? -10.672 -1.663 -15.93 1 98.31 114 VAL A O 1
ATOM 847 N N . MET A 1 115 ? -11.984 -1.579 -14.18 1 97.88 115 MET A N 1
ATOM 848 C CA . MET A 1 115 ? -13.188 -1.994 -14.891 1 97.88 115 MET A CA 1
ATOM 849 C C . MET A 1 115 ? -14.133 -0.818 -15.086 1 97.88 115 MET A C 1
ATOM 851 O O . MET A 1 115 ? -14.828 -0.413 -14.148 1 97.88 115 MET A O 1
ATOM 855 N N . ALA A 1 116 ? -14.258 -0.42 -16.281 1 97.06 116 ALA A N 1
ATOM 856 C CA . ALA A 1 116 ? -14.961 0.818 -16.609 1 97.06 116 ALA A CA 1
ATOM 857 C C . ALA A 1 116 ? -16.469 0.678 -16.359 1 97.06 116 ALA A C 1
ATOM 859 O O . ALA A 1 116 ? -17.062 -0.332 -16.734 1 97.06 116 ALA A O 1
ATOM 860 N N . LYS A 1 117 ? -17.016 1.642 -15.695 1 96.19 117 LYS A N 1
ATOM 861 C CA . LYS A 1 117 ? -18.453 1.809 -15.516 1 96.19 117 LYS A CA 1
ATOM 862 C C . LYS A 1 117 ? -19.031 0.687 -14.656 1 96.19 117 LYS A C 1
ATOM 864 O O . LYS A 1 117 ? -20.172 0.276 -14.852 1 96.19 117 LYS A O 1
ATOM 869 N N . LYS A 1 118 ? -18.203 0.225 -13.82 1 96.69 118 LYS A N 1
ATOM 870 C CA . LYS A 1 118 ? -18.688 -0.806 -12.898 1 96.69 118 LYS A CA 1
ATOM 871 C C . LYS A 1 118 ? -18.75 -0.28 -11.469 1 96.69 118 LYS A C 1
ATOM 873 O O . LYS A 1 118 ? -18.734 -1.059 -10.516 1 96.69 118 LYS A O 1
ATOM 878 N N . GLY A 1 119 ? -18.75 1.033 -11.305 1 96.38 119 GLY A N 1
ATOM 879 C CA . GLY A 1 119 ? -18.875 1.681 -10.008 1 96.38 119 GLY A CA 1
ATOM 880 C C . GLY A 1 119 ? -20.312 2.072 -9.672 1 96.38 119 GLY A C 1
ATOM 881 O O . GLY A 1 119 ? -21.25 1.43 -10.133 1 96.38 119 GLY A O 1
ATOM 882 N N . VAL A 1 120 ? -20.438 3.045 -8.82 1 94.44 120 VAL A N 1
ATOM 883 C CA . VAL A 1 120 ? -21.734 3.51 -8.32 1 94.44 120 VAL A CA 1
ATOM 884 C C . VAL A 1 120 ? -22.312 4.543 -9.281 1 94.44 120 VAL A C 1
ATOM 886 O O . VAL A 1 120 ? -21.594 5.406 -9.781 1 94.44 120 VAL A O 1
ATOM 889 N N . PRO A 1 121 ? -23.609 4.371 -9.547 1 94 121 PRO A N 1
ATOM 890 C CA . PRO A 1 121 ? -24.25 5.418 -10.344 1 94 121 PRO A CA 1
ATOM 891 C C . PRO A 1 121 ? -24.156 6.801 -9.703 1 94 121 PRO A C 1
ATOM 893 O O . PRO A 1 121 ? -24.234 6.922 -8.477 1 94 121 PRO A O 1
ATOM 896 N N . LEU A 1 122 ? -23.891 7.785 -10.57 1 93.5 122 LEU A N 1
ATOM 897 C CA . LEU A 1 122 ? -23.906 9.156 -10.078 1 93.5 122 LEU A CA 1
ATOM 898 C C . LEU A 1 122 ? -25.312 9.594 -9.711 1 93.5 122 LEU A C 1
ATOM 900 O O . LEU A 1 122 ? -26.266 9.289 -10.43 1 93.5 122 LEU A O 1
ATOM 904 N N . LEU A 1 123 ? -25.297 10.305 -8.617 1 88.75 123 LEU A N 1
ATOM 905 C CA . LEU A 1 123 ? -26.594 10.812 -8.211 1 88.75 123 LEU A CA 1
ATOM 906 C C . LEU A 1 123 ? -27.203 11.688 -9.297 1 88.75 123 LEU A C 1
ATOM 908 O O . LEU A 1 123 ? -26.531 12.562 -9.844 1 88.75 123 LEU A O 1
ATOM 912 N N . ASN A 1 124 ? -28.438 11.461 -9.727 1 86.75 124 ASN A N 1
ATOM 913 C CA . ASN A 1 124 ? -29.219 12.219 -10.695 1 86.75 124 ASN A CA 1
ATOM 914 C C . ASN A 1 124 ? -28.719 11.984 -12.117 1 86.75 124 ASN A C 1
ATOM 916 O O . ASN A 1 124 ? -29.172 12.656 -13.055 1 86.75 124 ASN A O 1
ATOM 920 N N . LYS A 1 125 ? -27.688 11.258 -12.344 1 90.56 125 LYS A N 1
ATOM 921 C CA . LYS A 1 125 ? -27.203 10.828 -13.656 1 90.56 125 LYS A CA 1
ATOM 922 C C . LYS A 1 125 ? -27.031 9.312 -13.703 1 90.56 125 LYS A C 1
ATOM 924 O O . LYS A 1 125 ? -25.906 8.805 -13.719 1 90.56 125 LYS A O 1
ATOM 929 N N . PRO A 1 126 ? -28.172 8.656 -13.906 1 80.69 126 PRO A N 1
ATOM 930 C CA . PRO A 1 126 ? -28.141 7.195 -13.766 1 80.69 126 PRO A CA 1
ATOM 931 C C . PRO A 1 126 ? -27.312 6.516 -14.852 1 80.69 126 PRO A C 1
ATOM 933 O O . PRO A 1 126 ? -26.812 5.406 -14.648 1 80.69 126 PRO A O 1
ATOM 936 N N . ASN A 1 127 ? -27.125 7.207 -15.945 1 88.62 127 ASN A N 1
ATOM 937 C CA . ASN A 1 127 ? -26.406 6.594 -17.047 1 88.62 127 ASN A CA 1
ATOM 938 C C . ASN A 1 127 ? -24.891 6.758 -16.875 1 88.62 127 ASN A C 1
ATOM 940 O O . ASN A 1 127 ? -24.109 6.273 -17.703 1 88.62 127 ASN A O 1
ATOM 944 N N . MET A 1 128 ? -24.562 7.469 -15.852 1 95.06 128 MET A N 1
ATOM 945 C CA . MET A 1 128 ? -23.141 7.648 -15.547 1 95.06 128 MET A CA 1
ATOM 946 C C . MET A 1 128 ? -22.766 6.914 -14.266 1 95.06 128 MET A C 1
ATOM 948 O O . MET A 1 128 ? -23.531 6.91 -13.297 1 95.06 128 MET A O 1
ATOM 952 N N . ARG A 1 129 ? -21.734 6.238 -14.359 1 95.88 129 ARG A N 1
ATOM 953 C CA . ARG A 1 129 ? -21.281 5.457 -13.219 1 95.88 129 ARG A CA 1
ATOM 954 C C . ARG A 1 129 ? -19.766 5.617 -13.023 1 95.88 129 ARG A C 1
ATOM 956 O O . ARG A 1 129 ? -19.047 5.949 -13.961 1 95.88 129 ARG A O 1
ATOM 963 N N . GLY A 1 130 ? -19.312 5.418 -11.766 1 97.5 130 GLY A N 1
ATOM 964 C CA . GLY A 1 130 ? -17.875 5.27 -11.531 1 97.5 130 GLY A CA 1
ATOM 965 C C . GLY A 1 130 ? -17.328 3.943 -12.023 1 97.5 130 GLY A C 1
ATOM 966 O O . GLY A 1 130 ? -18 3.232 -12.781 1 97.5 130 GLY A O 1
ATOM 967 N N . ASP A 1 131 ? -16.094 3.695 -11.633 1 98.5 131 ASP A N 1
ATOM 968 C CA . ASP A 1 131 ? -15.414 2.477 -12.055 1 98.5 131 ASP A CA 1
ATOM 969 C C . ASP A 1 131 ? -15.172 1.539 -10.875 1 98.5 131 ASP A C 1
ATOM 971 O O . ASP A 1 131 ? -15.344 1.933 -9.719 1 98.5 131 ASP A O 1
ATOM 975 N N . GLN A 1 132 ? -14.969 0.358 -11.203 1 98.56 132 GLN A N 1
ATOM 976 C CA . GLN A 1 132 ? -14.445 -0.549 -10.188 1 98.56 132 GLN A CA 1
ATOM 977 C C . GLN A 1 132 ? -12.938 -0.714 -10.328 1 98.56 132 GLN A C 1
ATOM 979 O O . GLN A 1 132 ? -12.438 -1.027 -11.406 1 98.56 132 GLN A O 1
ATOM 984 N N . LEU A 1 133 ? -12.25 -0.396 -9.312 1 98.75 133 LEU A N 1
ATOM 985 C CA . LEU A 1 133 ? -10.797 -0.558 -9.242 1 98.75 133 LEU A CA 1
ATOM 986 C C . LEU A 1 133 ? -10.438 -1.872 -8.562 1 98.75 133 LEU A C 1
ATOM 988 O O . LEU A 1 133 ? -10.711 -2.059 -7.371 1 98.75 133 LEU A O 1
ATOM 992 N N . VAL A 1 134 ? -9.844 -2.75 -9.305 1 98.69 134 VAL A N 1
ATOM 993 C CA . VAL A 1 134 ? -9.469 -4.066 -8.789 1 98.69 134 VAL A CA 1
ATOM 994 C C . VAL A 1 134 ? -7.973 -4.094 -8.484 1 98.69 134 VAL A C 1
ATOM 996 O O . VAL A 1 134 ? -7.145 -4.078 -9.398 1 98.69 134 VAL A O 1
ATOM 999 N N . ARG A 1 135 ? -7.68 -4.133 -7.242 1 98.62 135 ARG A N 1
ATOM 1000 C CA . ARG A 1 135 ? -6.289 -4.266 -6.82 1 98.62 135 ARG A CA 1
ATOM 1001 C C . ARG A 1 135 ? -5.863 -5.73 -6.797 1 98.62 135 ARG A C 1
ATOM 1003 O O . ARG A 1 135 ? -6.535 -6.566 -6.188 1 98.62 135 ARG A O 1
ATOM 1010 N N . VAL A 1 136 ? -4.777 -5.996 -7.398 1 98.62 136 VAL A N 1
ATOM 1011 C CA . VAL A 1 136 ? -4.293 -7.371 -7.488 1 98.62 136 VAL A CA 1
ATOM 1012 C C . VAL A 1 136 ? -3.32 -7.652 -6.348 1 98.62 136 VAL A C 1
ATOM 1014 O O . VAL A 1 136 ? -2.279 -7 -6.234 1 98.62 136 VAL A O 1
ATOM 1017 N N . GLN A 1 137 ? -3.697 -8.531 -5.48 1 98.56 137 GLN A N 1
ATOM 1018 C CA . GLN A 1 137 ? -2.826 -9.016 -4.418 1 98.56 137 GLN A CA 1
ATOM 1019 C C . GLN A 1 137 ? -2.193 -10.352 -4.797 1 98.56 137 GLN A C 1
ATOM 1021 O O . GLN A 1 137 ? -2.873 -11.383 -4.828 1 98.56 137 GLN A O 1
ATOM 1026 N N . VAL A 1 138 ? -0.905 -10.297 -5.008 1 98.69 138 VAL A N 1
ATOM 1027 C CA . VAL A 1 138 ? -0.195 -11.516 -5.395 1 98.69 138 VAL A CA 1
ATOM 1028 C C . VAL A 1 138 ? 0.184 -12.305 -4.148 1 98.69 138 VAL A C 1
ATOM 1030 O O . VAL A 1 138 ? 0.71 -11.75 -3.184 1 98.69 138 VAL A O 1
ATOM 1033 N N . GLU A 1 139 ? -0.018 -13.602 -4.207 1 98.12 139 GLU A N 1
ATOM 1034 C CA . GLU A 1 139 ? 0.283 -14.469 -3.072 1 98.12 139 GLU A CA 1
ATOM 1035 C C . GLU A 1 139 ? 1.514 -15.328 -3.342 1 98.12 139 GLU A C 1
ATOM 1037 O O . GLU A 1 139 ? 1.589 -16.016 -4.367 1 98.12 139 GLU A O 1
ATOM 1042 N N . ILE A 1 140 ? 2.41 -15.281 -2.416 1 98.25 140 ILE A N 1
ATOM 1043 C CA . ILE A 1 140 ? 3.605 -16.125 -2.402 1 98.25 140 ILE A CA 1
ATOM 1044 C C . ILE A 1 140 ? 3.367 -17.344 -1.522 1 98.25 140 ILE A C 1
ATOM 1046 O O . ILE A 1 140 ? 2.838 -17.219 -0.414 1 98.25 140 ILE A O 1
ATOM 1050 N N . PRO A 1 141 ? 3.686 -18.516 -2.059 1 96 141 PRO A N 1
ATOM 1051 C CA . PRO A 1 141 ? 3.477 -19.688 -1.213 1 96 141 PRO A CA 1
ATOM 1052 C C . PRO A 1 141 ? 4.344 -19.672 0.043 1 96 141 PRO A C 1
ATOM 1054 O O . PRO A 1 141 ? 5.547 -19.406 -0.035 1 96 141 PRO A O 1
ATOM 1057 N N . LYS A 1 142 ? 3.785 -20.016 1.106 1 95.56 142 LYS A N 1
ATOM 1058 C CA . LYS A 1 142 ? 4.504 -20.047 2.377 1 95.56 142 LYS A CA 1
ATOM 1059 C C . LYS A 1 142 ? 5.301 -21.328 2.537 1 95.56 142 LYS A C 1
ATOM 1061 O O . LYS A 1 142 ? 6.336 -21.359 3.203 1 95.56 142 LYS A O 1
ATOM 1066 N N . ARG A 1 143 ? 4.793 -22.422 2 1 93.19 143 ARG A N 1
ATOM 1067 C CA . ARG A 1 143 ? 5.457 -23.719 2 1 93.19 143 ARG A CA 1
ATOM 1068 C C . ARG A 1 143 ? 5.461 -24.328 0.604 1 93.19 143 ARG A C 1
ATOM 1070 O O . ARG A 1 143 ? 4.5 -24.188 -0.151 1 93.19 143 ARG A O 1
ATOM 1077 N N . VAL A 1 144 ? 6.547 -24.891 0.304 1 93.06 144 VAL A N 1
ATOM 1078 C CA . VAL A 1 144 ? 6.652 -25.562 -0.991 1 93.06 144 VAL A CA 1
ATOM 1079 C C . VAL A 1 144 ? 7.117 -27 -0.795 1 93.06 144 VAL A C 1
ATOM 1081 O O . VAL A 1 144 ? 7.91 -27.297 0.104 1 93.06 144 VAL A O 1
ATOM 1084 N N . SER A 1 145 ? 6.461 -27.906 -1.592 1 91.38 145 SER A N 1
ATOM 1085 C CA . SER A 1 145 ? 6.875 -29.297 -1.559 1 91.38 145 SER A CA 1
ATOM 1086 C C . SER A 1 145 ? 8.289 -29.469 -2.104 1 91.38 145 SER A C 1
ATOM 1088 O O . SER A 1 145 ? 8.836 -28.562 -2.717 1 91.38 145 SER A O 1
ATOM 1090 N N . GLY A 1 146 ? 8.859 -30.672 -1.848 1 92.06 146 GLY A N 1
ATOM 1091 C CA . GLY A 1 146 ? 10.195 -30.953 -2.34 1 92.06 146 GLY A CA 1
ATOM 1092 C C . GLY A 1 146 ? 10.328 -30.797 -3.844 1 92.06 146 GLY A C 1
ATOM 1093 O O . GLY A 1 146 ? 11.297 -30.219 -4.336 1 92.06 146 GLY A O 1
ATOM 1094 N N . GLU A 1 147 ? 9.328 -31.281 -4.555 1 91.31 147 GLU A N 1
ATOM 1095 C CA . GLU A 1 147 ? 9.336 -31.219 -6.012 1 91.31 147 GLU A CA 1
ATOM 1096 C C . GLU A 1 147 ? 9.219 -29.766 -6.496 1 91.31 147 GLU A C 1
ATOM 1098 O O . GLU A 1 147 ? 9.938 -29.359 -7.41 1 91.31 147 GLU A O 1
ATOM 1103 N N . GLU A 1 148 ? 8.328 -29 -5.898 1 93.31 148 GLU A N 1
ATOM 1104 C CA . GLU A 1 148 ? 8.164 -27.594 -6.246 1 93.31 148 GLU A CA 1
ATOM 1105 C C . GLU A 1 148 ? 9.453 -26.812 -5.992 1 93.31 148 GLU A C 1
ATOM 1107 O O . GLU A 1 148 ? 9.859 -26 -6.812 1 93.31 148 GLU A O 1
ATOM 1112 N N . ARG A 1 149 ? 10.039 -27.125 -4.859 1 94.94 149 ARG A N 1
ATOM 1113 C CA . ARG A 1 149 ? 11.266 -26.438 -4.484 1 94.94 149 ARG A CA 1
ATOM 1114 C C . ARG A 1 149 ? 12.359 -26.672 -5.52 1 94.94 149 ARG A C 1
ATOM 1116 O O . ARG A 1 149 ? 13.102 -25.75 -5.875 1 94.94 149 ARG A O 1
ATOM 1123 N N . LYS A 1 150 ? 12.492 -27.922 -5.957 1 94.81 150 LYS A N 1
ATOM 1124 C CA . LYS A 1 150 ? 13.484 -28.266 -6.973 1 94.81 150 LYS A CA 1
ATOM 1125 C C . LYS A 1 150 ? 13.273 -27.438 -8.242 1 94.81 150 LYS A C 1
ATOM 1127 O O . LYS A 1 150 ? 14.227 -26.906 -8.812 1 94.81 150 LYS A O 1
ATOM 1132 N N . LEU A 1 151 ? 12 -27.328 -8.656 1 94.38 151 LEU A N 1
ATOM 1133 C CA . LEU A 1 151 ? 11.68 -26.562 -9.852 1 94.38 151 LEU A CA 1
ATOM 1134 C C . LEU A 1 151 ? 12.008 -25.078 -9.656 1 94.38 151 LEU A C 1
ATOM 1136 O O . LEU A 1 151 ? 12.516 -24.422 -10.57 1 94.38 151 LEU A O 1
ATOM 1140 N N . ILE A 1 152 ? 11.719 -24.562 -8.5 1 95.31 152 ILE A N 1
ATOM 1141 C CA . ILE A 1 152 ? 11.969 -23.156 -8.203 1 95.31 152 ILE A CA 1
ATOM 1142 C C . ILE A 1 152 ? 13.477 -22.906 -8.172 1 95.31 152 ILE A C 1
ATOM 1144 O O . ILE A 1 152 ? 13.945 -21.875 -8.664 1 95.31 152 ILE A O 1
ATOM 1148 N N . GLU A 1 153 ? 14.227 -23.797 -7.59 1 95.62 153 GLU A N 1
ATOM 1149 C CA . GLU A 1 153 ? 15.688 -23.672 -7.566 1 95.62 153 GLU A CA 1
ATOM 1150 C C . GLU A 1 153 ? 16.266 -23.703 -8.977 1 95.62 153 GLU A C 1
ATOM 1152 O O . GLU A 1 153 ? 17.219 -23 -9.281 1 95.62 153 GLU A O 1
ATOM 1157 N N . GLU A 1 154 ? 15.688 -24.562 -9.781 1 94.19 154 GLU A N 1
ATOM 1158 C CA . GLU A 1 154 ? 16.094 -24.594 -11.188 1 94.19 154 GLU A CA 1
ATOM 1159 C C . GLU A 1 154 ? 15.844 -23.25 -11.859 1 94.19 154 GLU A C 1
ATOM 1161 O O . GLU A 1 154 ? 16.672 -22.766 -12.633 1 94.19 154 GLU A O 1
ATOM 1166 N N . LEU A 1 155 ? 14.695 -22.641 -11.602 1 93.62 155 LEU A N 1
ATOM 1167 C CA . LEU A 1 155 ? 14.367 -21.328 -12.125 1 93.62 155 LEU A CA 1
ATOM 1168 C C . LEU A 1 155 ? 15.383 -20.281 -11.656 1 93.62 155 LEU A C 1
ATOM 1170 O O . LEU A 1 155 ? 15.812 -19.438 -12.438 1 93.62 155 LEU A O 1
ATOM 1174 N N . ALA A 1 156 ? 15.773 -20.359 -10.391 1 92.56 156 ALA A N 1
ATOM 1175 C CA . ALA A 1 156 ? 16.766 -19.453 -9.812 1 92.56 156 ALA A CA 1
ATOM 1176 C C . ALA A 1 156 ? 18.094 -19.562 -10.539 1 92.56 156 ALA A C 1
ATOM 1178 O O . ALA A 1 156 ? 18.75 -18.547 -10.805 1 92.56 156 ALA A O 1
ATOM 1179 N N . ASN A 1 157 ? 18.453 -20.797 -10.867 1 90.56 157 ASN A N 1
ATOM 1180 C CA . ASN A 1 157 ? 19.719 -21.047 -11.531 1 90.56 157 ASN A CA 1
ATOM 1181 C C . ASN A 1 157 ? 19.734 -20.484 -12.953 1 90.56 157 ASN A C 1
ATOM 1183 O O . ASN A 1 157 ? 20.75 -19.984 -13.414 1 90.56 157 ASN A O 1
ATOM 1187 N N . PHE A 1 158 ? 18.625 -20.562 -13.602 1 84.19 158 PHE A N 1
ATOM 1188 C CA . PHE A 1 158 ? 18.531 -20 -14.945 1 84.19 158 PHE A CA 1
ATOM 1189 C C . PHE A 1 158 ? 18.688 -18.484 -14.922 1 84.19 158 PHE A C 1
ATOM 1191 O O . PHE A 1 158 ? 19.359 -17.922 -15.789 1 84.19 158 PHE A O 1
ATOM 1198 N N . LYS A 1 159 ? 18.109 -17.844 -13.961 1 82.25 159 LYS A N 1
ATOM 1199 C CA . LYS A 1 159 ? 18.156 -16.375 -13.875 1 82.25 159 LYS A CA 1
ATOM 1200 C C . LYS A 1 159 ? 19.562 -15.898 -13.539 1 82.25 159 LYS A C 1
ATOM 1202 O O . LYS A 1 159 ? 20.016 -14.883 -14.07 1 82.25 159 LYS A O 1
ATOM 1207 N N . LYS A 1 160 ? 20.219 -16.562 -12.656 1 81.06 160 LYS A N 1
ATOM 1208 C CA . LYS A 1 160 ? 21.578 -16.203 -12.297 1 81.06 160 LYS A CA 1
ATOM 1209 C C . LYS A 1 160 ? 22.531 -16.359 -13.484 1 81.06 160 LYS A C 1
ATOM 1211 O O . LYS A 1 160 ? 23.422 -15.523 -13.695 1 81.06 160 LYS A O 1
ATOM 1216 N N . ALA A 1 161 ? 22.344 -17.391 -14.234 1 74.06 161 ALA A N 1
ATOM 1217 C CA . ALA A 1 161 ? 23.172 -17.641 -15.406 1 74.06 161 ALA A CA 1
ATOM 1218 C C . ALA A 1 161 ? 23 -16.547 -16.453 1 74.06 161 ALA A C 1
ATOM 1220 O O . ALA A 1 161 ? 23.969 -16.109 -17.062 1 74.06 161 ALA A O 1
ATOM 1221 N N . LYS A 1 162 ? 21.844 -16.031 -16.641 1 69.44 162 LYS A N 1
ATOM 1222 C CA . LYS A 1 162 ? 21.562 -14.984 -17.625 1 69.44 162 LYS A CA 1
ATOM 1223 C C . LYS A 1 162 ? 22.125 -13.641 -17.156 1 69.44 162 LYS A C 1
ATOM 1225 O O . LYS A 1 162 ? 22.609 -12.852 -17.969 1 69.44 162 LYS A O 1
ATOM 1230 N N . ALA A 1 163 ? 22 -13.414 -15.906 1 67.5 163 ALA A N 1
ATOM 1231 C CA . ALA A 1 163 ? 22.547 -12.164 -15.391 1 67.5 163 ALA A CA 1
ATOM 1232 C C . ALA A 1 163 ? 24.062 -12.117 -15.547 1 67.5 163 ALA A C 1
ATOM 1234 O O . ALA A 1 163 ? 24.641 -11.055 -15.805 1 67.5 163 ALA A O 1
ATOM 1235 N N . THR A 1 164 ? 24.734 -13.281 -15.43 1 66.75 164 THR A N 1
ATOM 1236 C CA . THR A 1 164 ? 26.188 -13.367 -15.602 1 66.75 164 THR A CA 1
ATOM 1237 C C . THR A 1 164 ? 26.562 -13.312 -17.078 1 66.75 164 THR A C 1
ATOM 1239 O O . THR A 1 164 ? 27.625 -12.797 -17.438 1 66.75 164 THR A O 1
ATOM 1242 N N . SER A 1 165 ? 25.719 -13.781 -17.969 1 64.88 165 SER A N 1
ATOM 1243 C CA . SER A 1 165 ? 26.016 -13.766 -19.391 1 64.88 165 SER A CA 1
ATOM 1244 C C . SER A 1 165 ? 25.781 -12.391 -20 1 64.88 165 SER A C 1
ATOM 1246 O O . SER A 1 165 ? 26.469 -11.992 -20.938 1 64.88 165 SER A O 1
ATOM 1248 N N . SER A 1 166 ? 24.875 -11.609 -19.656 1 50.31 166 SER A N 1
ATOM 1249 C CA . SER A 1 166 ? 24.594 -10.281 -20.203 1 50.31 166 SER A CA 1
ATOM 1250 C C . SER A 1 166 ? 25.688 -9.289 -19.812 1 50.31 166 SER A C 1
ATOM 1252 O O . SER A 1 166 ? 25.75 -8.18 -20.328 1 50.31 166 SER A O 1
ATOM 1254 N N . ARG A 1 167 ? 26.453 -9.484 -18.891 1 54 167 ARG A N 1
ATOM 1255 C CA . ARG A 1 167 ? 27.562 -8.594 -18.547 1 54 167 ARG A CA 1
ATOM 1256 C C . ARG A 1 167 ? 28.781 -8.875 -19.422 1 54 167 ARG A C 1
ATOM 1258 O O . ARG A 1 167 ? 29.719 -8.086 -19.453 1 54 167 ARG A O 1
ATOM 1265 N N . LYS A 1 168 ? 28.812 -9.953 -20.141 1 45.84 168 LYS A N 1
ATOM 1266 C CA . LYS A 1 168 ? 29.906 -10.094 -21.094 1 45.84 168 LYS A CA 1
ATOM 1267 C C . LYS A 1 168 ? 29.562 -9.477 -22.438 1 45.84 168 LYS A C 1
ATOM 1269 O O . LYS A 1 168 ? 30.422 -8.906 -23.109 1 45.84 168 LYS A O 1
ATOM 1274 N N . GLY B 1 1 ? 25.188 71.938 27.562 1 31.02 1 GLY B N 1
ATOM 1275 C CA . GLY B 1 1 ? 24.625 70.75 27.016 1 31.02 1 GLY B CA 1
ATOM 1276 C C . GLY B 1 1 ? 25.625 69.875 26.25 1 31.02 1 GLY B C 1
ATOM 1277 O O . GLY B 1 1 ? 26.516 70.438 25.594 1 31.02 1 GLY B O 1
ATOM 1278 N N . GLU B 1 2 ? 26.094 68.75 26.75 1 43 2 GLU B N 1
ATOM 1279 C CA . GLU B 1 2 ? 27.125 67.938 26.125 1 43 2 GLU B CA 1
ATOM 1280 C C . GLU B 1 2 ? 26.734 67.562 24.688 1 43 2 GLU B C 1
ATOM 1282 O O . GLU B 1 2 ? 25.594 67.125 24.453 1 43 2 GLU B O 1
ATOM 1287 N N . ILE B 1 3 ? 27.156 68.188 23.719 1 51.41 3 ILE B N 1
ATOM 1288 C CA . ILE B 1 3 ? 26.891 67.938 22.312 1 51.41 3 ILE B CA 1
ATOM 1289 C C . ILE B 1 3 ? 27.406 66.562 21.922 1 51.41 3 ILE B C 1
ATOM 1291 O O . ILE B 1 3 ? 28.594 66.25 22.047 1 51.41 3 ILE B O 1
ATOM 1295 N N . SER B 1 4 ? 26.672 65.5 22.141 1 56.34 4 SER B N 1
ATOM 1296 C CA . SER B 1 4 ? 27.062 64.188 21.672 1 56.34 4 SER B CA 1
ATOM 1297 C C . SER B 1 4 ? 27.031 64.062 20.141 1 56.34 4 SER B C 1
ATOM 1299 O O . SER B 1 4 ? 26.047 64.5 19.516 1 56.34 4 SER B O 1
ATOM 1301 N N . THR B 1 5 ? 28.125 64.312 19.469 1 60.62 5 THR B N 1
ATOM 1302 C CA . THR B 1 5 ? 28.234 64.062 18.031 1 60.62 5 THR B CA 1
ATOM 1303 C C . THR B 1 5 ? 27.938 62.625 17.672 1 60.62 5 THR B C 1
ATOM 1305 O O . THR B 1 5 ? 28.531 61.688 18.234 1 60.62 5 THR B O 1
ATOM 1308 N N . PRO B 1 6 ? 26.859 62.531 16.859 1 62.62 6 PRO B N 1
ATOM 1309 C CA . PRO B 1 6 ? 26.516 61.188 16.469 1 62.62 6 PRO B CA 1
ATOM 1310 C C . PRO B 1 6 ? 27.672 60.438 15.812 1 62.62 6 PRO B C 1
ATOM 1312 O O . PRO B 1 6 ? 28.531 61.062 15.188 1 62.62 6 PRO B O 1
ATOM 1315 N N . CYS B 1 7 ? 28 59.312 16.297 1 66 7 CYS B N 1
ATOM 1316 C CA . CYS B 1 7 ? 29.016 58.438 15.727 1 66 7 CYS B CA 1
ATOM 1317 C C . CYS B 1 7 ? 28.828 58.312 14.219 1 66 7 CYS B C 1
ATOM 1319 O O . CYS B 1 7 ? 27.703 58.219 13.734 1 66 7 CYS B O 1
ATOM 1321 N N . ASN B 1 8 ? 29.75 58.5 13.453 1 72.94 8 ASN B N 1
ATOM 1322 C CA . ASN B 1 8 ? 29.703 58.469 11.992 1 72.94 8 ASN B CA 1
ATOM 1323 C C . ASN B 1 8 ? 29.344 57.094 11.469 1 72.94 8 ASN B C 1
ATOM 1325 O O . ASN B 1 8 ? 28.734 56.969 10.398 1 72.94 8 ASN B O 1
ATOM 1329 N N . THR B 1 9 ? 29.781 56.219 12.227 1 71.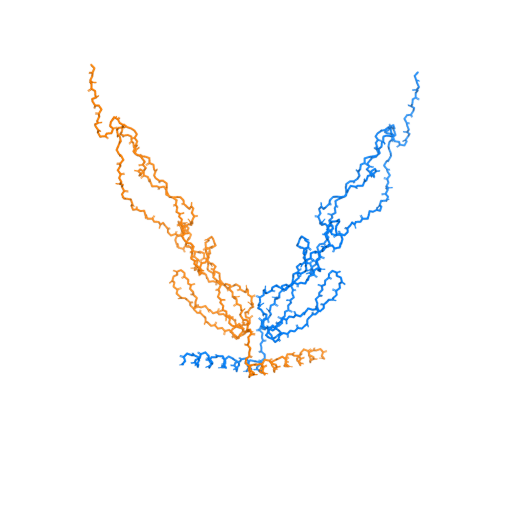44 9 THR B N 1
ATOM 1330 C CA . THR B 1 9 ? 29.578 54.906 11.672 1 71.44 9 THR B CA 1
ATOM 1331 C C . THR B 1 9 ? 28.125 54.469 11.828 1 71.44 9 THR B C 1
ATOM 1333 O O . THR B 1 9 ? 27.578 53.781 10.961 1 71.44 9 THR B O 1
ATOM 1336 N N . CYS B 1 10 ? 27.5 54.688 12.828 1 69.19 10 CYS B N 1
ATOM 1337 C CA . CYS B 1 10 ? 26.141 54.219 13.062 1 69.19 10 CYS B CA 1
ATOM 1338 C C . CYS B 1 10 ? 25.156 55.375 13.141 1 69.19 10 CYS B C 1
ATOM 1340 O O . CYS B 1 10 ? 23.969 55.156 13.352 1 69.19 10 CYS B O 1
ATOM 1342 N N . SER B 1 11 ? 25.719 56.531 12.93 1 72.44 11 SER B N 1
ATOM 1343 C CA . SER B 1 11 ? 24.938 57.75 12.891 1 72.44 11 SER B CA 1
ATOM 1344 C C . SER B 1 11 ? 24.062 57.875 14.133 1 72.44 11 SER B C 1
ATOM 1346 O O . SER B 1 11 ? 22.891 58.281 14.031 1 72.44 11 SER B O 1
ATOM 1348 N N . GLY B 1 12 ? 24.578 57.312 15.211 1 70.94 12 GLY B N 1
ATOM 1349 C CA . GLY B 1 12 ? 23.828 57.5 16.453 1 70.94 12 GLY B CA 1
ATOM 1350 C C . GLY B 1 12 ? 23.062 56.281 16.875 1 70.94 12 GLY B C 1
ATOM 1351 O O . GLY B 1 12 ? 22.516 56.219 17.984 1 70.94 12 GLY B O 1
ATOM 1352 N N . ASP B 1 13 ? 22.906 55.281 16.016 1 71.25 13 ASP B N 1
ATOM 1353 C CA . ASP B 1 13 ? 22.094 54.094 16.297 1 71.25 13 ASP B CA 1
ATOM 1354 C C . ASP B 1 13 ? 22.75 53.25 17.359 1 71.25 13 ASP B C 1
ATOM 1356 O O . ASP B 1 13 ? 22.078 52.531 18.125 1 71.25 13 ASP B O 1
ATOM 1360 N N . GLY B 1 14 ? 23.922 53.438 17.438 1 75 14 GLY B N 1
ATOM 1361 C CA . GLY B 1 14 ? 24.688 52.688 18.391 1 75 14 GLY B CA 1
ATOM 1362 C C . GLY B 1 14 ? 24.938 51.25 17.953 1 75 14 GLY B C 1
ATOM 1363 O O . GLY B 1 14 ? 25.422 50.406 18.734 1 75 14 GLY B O 1
ATOM 1364 N N . ARG B 1 15 ? 24.484 50.969 16.688 1 77.88 15 ARG B N 1
ATOM 1365 C CA . ARG B 1 15 ? 24.703 49.625 16.188 1 77.88 15 ARG B CA 1
ATOM 1366 C C . ARG B 1 15 ? 25.219 49.656 14.75 1 77.88 15 ARG B C 1
ATOM 1368 O O . ARG B 1 15 ? 24.922 50.594 14 1 77.88 15 ARG B O 1
ATOM 1375 N N . VAL B 1 16 ? 26.125 48.75 14.422 1 81.88 16 VAL B N 1
ATOM 1376 C CA . VAL B 1 16 ? 26.625 48.594 13.055 1 81.88 16 VAL B CA 1
ATOM 1377 C C . VAL B 1 16 ? 26.375 47.156 12.594 1 81.88 16 VAL B C 1
ATOM 1379 O O . VAL B 1 16 ? 26.5 46.219 13.375 1 81.88 16 VAL B O 1
ATOM 1382 N N . ARG B 1 17 ? 25.906 47 11.414 1 78.81 17 ARG B N 1
ATOM 1383 C CA . ARG B 1 17 ? 25.672 45.688 10.844 1 78.81 17 ARG B CA 1
ATOM 1384 C C . ARG B 1 17 ? 27 45 10.477 1 78.81 17 ARG B C 1
ATOM 1386 O O . ARG B 1 17 ? 27.844 45.625 9.805 1 78.81 17 ARG B O 1
ATOM 1393 N N . LYS B 1 18 ? 27.297 43.969 11.18 1 82.19 18 LYS B N 1
ATOM 1394 C CA . LYS B 1 18 ? 28.453 43.156 10.828 1 82.19 18 LYS B CA 1
ATOM 1395 C C . LYS B 1 18 ? 28.078 41.688 10.602 1 82.19 18 LYS B C 1
ATOM 1397 O O . LYS B 1 18 ? 27.062 41.219 11.125 1 82.19 18 LYS B O 1
ATOM 1402 N N . SER B 1 19 ? 28.859 41.062 9.672 1 86.56 19 SER B N 1
ATOM 1403 C CA . SER B 1 19 ? 28.672 39.656 9.461 1 86.56 19 SER B CA 1
ATOM 1404 C C . SER B 1 19 ? 29.406 38.812 10.508 1 86.56 19 SER B C 1
ATOM 1406 O O . SER B 1 19 ? 30.531 39.188 10.906 1 86.56 19 SER B O 1
ATOM 1408 N N . LYS B 1 20 ? 28.75 38 11.195 1 83.38 20 LYS B N 1
ATOM 1409 C CA . LYS B 1 20 ? 29.344 37.094 12.188 1 83.38 20 LYS B CA 1
ATOM 1410 C C . LYS B 1 20 ? 29.141 35.656 11.797 1 83.38 20 LYS B C 1
ATOM 1412 O O . LYS B 1 20 ? 28.062 35.281 11.312 1 83.38 20 LYS B O 1
ATOM 1417 N N . ARG B 1 21 ? 30.188 34.875 11.828 1 87.06 21 ARG B N 1
ATOM 1418 C CA . ARG B 1 21 ? 30.109 33.438 11.625 1 87.06 21 ARG B CA 1
ATOM 1419 C C . ARG B 1 21 ? 29.859 32.719 12.938 1 87.06 21 ARG B C 1
ATOM 1421 O O . ARG B 1 21 ? 30.562 32.938 13.922 1 87.06 21 ARG B O 1
ATOM 1428 N N . ILE B 1 22 ? 28.781 32.031 13.023 1 85.5 22 ILE B N 1
ATOM 1429 C CA . ILE B 1 22 ? 28.469 31.281 14.227 1 85.5 22 ILE B CA 1
ATOM 1430 C C . ILE B 1 22 ? 28.531 29.781 13.938 1 85.5 22 ILE B C 1
ATOM 1432 O O . ILE B 1 22 ? 28.219 29.344 12.828 1 85.5 22 ILE B O 1
ATOM 1436 N N . SER B 1 23 ? 29.094 28.984 14.844 1 88.12 23 SER B N 1
ATOM 1437 C CA . SER B 1 23 ? 29.109 27.531 14.75 1 88.12 23 SER B CA 1
ATOM 1438 C C . SER B 1 23 ? 28.031 26.906 15.625 1 88.12 23 SER B C 1
ATOM 1440 O O . SER B 1 23 ? 27.875 27.266 16.797 1 88.12 23 SER B O 1
ATOM 1442 N N . LEU B 1 24 ? 27.172 26.172 15.008 1 87.88 24 LEU B N 1
ATOM 1443 C CA . LEU B 1 24 ? 26.078 25.5 15.711 1 87.88 24 LEU B CA 1
ATOM 1444 C C . LEU B 1 24 ? 26.25 23.984 15.695 1 87.88 24 LEU B C 1
ATOM 1446 O O . LEU B 1 24 ? 26.562 23.406 14.656 1 87.88 24 LEU B O 1
ATOM 1450 N N . LYS B 1 25 ? 26.203 23.5 16.906 1 87.62 25 LYS B N 1
ATOM 1451 C CA . LYS B 1 25 ? 26.172 22.047 16.984 1 87.62 25 LYS B CA 1
ATOM 1452 C C . LYS B 1 25 ? 24.75 21.516 16.891 1 87.62 25 LYS B C 1
ATOM 1454 O O . LYS B 1 25 ? 23.875 21.891 17.672 1 87.62 25 LYS B O 1
ATOM 1459 N N . ILE B 1 26 ? 24.516 20.75 15.961 1 88.38 26 ILE B N 1
ATOM 1460 C CA . ILE B 1 26 ? 23.188 20.203 15.758 1 88.38 26 ILE B CA 1
ATOM 1461 C C . ILE B 1 26 ? 23.078 18.844 16.453 1 88.38 26 ILE B C 1
ATOM 1463 O O . ILE B 1 26 ? 23.812 17.906 16.109 1 88.38 26 ILE B O 1
ATOM 1467 N N . PRO B 1 27 ? 22.141 18.688 17.406 1 88.75 27 PRO B N 1
ATOM 1468 C CA . PRO B 1 27 ? 21.969 17.391 18.062 1 88.75 27 PRO B CA 1
ATOM 1469 C C . PRO B 1 27 ? 21.422 16.328 17.109 1 88.75 27 PRO B C 1
ATOM 1471 O O . PRO B 1 27 ? 20.688 16.641 16.172 1 88.75 27 PRO B O 1
ATOM 1474 N N . PRO B 1 28 ? 21.844 15.07 17.438 1 88.81 28 PRO B N 1
ATOM 1475 C CA . PRO B 1 28 ? 21.266 13.992 16.625 1 88.81 28 PRO B CA 1
ATOM 1476 C C . PRO B 1 28 ? 19.75 13.844 16.844 1 88.81 28 PRO B C 1
ATOM 1478 O O . PRO B 1 28 ? 19.266 14.031 17.953 1 88.81 28 PRO B O 1
ATOM 1481 N N . GLY B 1 29 ? 19.047 13.586 15.672 1 90.19 29 GLY B N 1
ATOM 1482 C CA . GLY B 1 29 ? 17.625 13.289 15.781 1 90.19 29 GLY B CA 1
ATOM 1483 C C . GLY B 1 29 ? 16.734 14.469 15.414 1 90.19 29 GLY B C 1
ATOM 1484 O O . GLY B 1 29 ? 15.508 14.359 15.461 1 90.19 29 GLY B O 1
ATOM 1485 N N . VAL B 1 30 ? 17.375 15.594 15.125 1 89.75 30 VAL B N 1
ATOM 1486 C CA . VAL B 1 30 ? 16.594 16.781 14.781 1 89.75 30 VAL B CA 1
ATOM 1487 C C . VAL B 1 30 ? 15.836 16.531 13.477 1 89.75 30 VAL B C 1
ATOM 1489 O O . VAL B 1 30 ? 16.344 15.883 12.562 1 89.75 30 VAL B O 1
ATOM 1492 N N . ASP B 1 31 ? 14.602 17.047 13.453 1 90.62 31 ASP B N 1
ATOM 1493 C CA . ASP B 1 31 ? 13.781 16.938 12.25 1 90.62 31 ASP B CA 1
ATOM 1494 C C . ASP B 1 31 ? 13.664 18.281 11.547 1 90.62 31 ASP B C 1
ATOM 1496 O O . ASP B 1 31 ? 14.039 19.328 12.102 1 90.62 31 ASP B O 1
ATOM 1500 N N . SER B 1 32 ? 13.211 18.188 10.336 1 91.81 32 SER B N 1
ATOM 1501 C CA . SER B 1 32 ? 12.945 19.422 9.609 1 91.81 32 SER B CA 1
ATOM 1502 C C . SER B 1 32 ? 11.898 20.281 10.32 1 91.81 32 SER B C 1
ATOM 1504 O O . SER B 1 32 ? 10.891 19.75 10.805 1 91.81 32 SER B O 1
ATOM 1506 N N . GLY B 1 33 ? 12.195 21.594 10.422 1 91.75 33 GLY B N 1
ATOM 1507 C CA . GLY B 1 33 ? 11.289 22.516 11.094 1 91.75 33 GLY B CA 1
ATOM 1508 C C . GLY B 1 33 ? 11.695 22.797 12.531 1 91.75 33 GLY B C 1
ATOM 1509 O O . GLY B 1 33 ? 11.18 23.734 13.156 1 91.75 33 GLY B O 1
ATOM 1510 N N . SER B 1 34 ? 12.578 22 12.992 1 89.69 34 SER B N 1
ATOM 1511 C CA . SER B 1 34 ? 13.07 22.266 14.344 1 89.69 34 SER B CA 1
ATOM 1512 C C . SER B 1 34 ? 13.688 23.656 14.453 1 89.69 34 SER B C 1
ATOM 1514 O O . SER B 1 34 ? 14.312 24.141 13.508 1 89.69 34 SER B O 1
ATOM 1516 N N . ARG B 1 35 ? 13.445 24.266 15.555 1 92.19 35 ARG B N 1
ATOM 1517 C CA . ARG B 1 35 ? 13.992 25.578 15.805 1 92.19 35 ARG B CA 1
ATOM 1518 C C . ARG B 1 35 ? 15.023 25.547 16.938 1 92.19 35 ARG B C 1
ATOM 1520 O O . ARG B 1 35 ? 14.781 24.953 17.984 1 92.19 35 ARG B O 1
ATOM 1527 N N . LEU B 1 36 ? 16.156 26.016 16.672 1 91.19 36 LEU B N 1
ATOM 1528 C CA . LEU B 1 36 ? 17.234 26.109 17.641 1 91.19 36 LEU B CA 1
ATOM 1529 C C . LEU B 1 36 ? 17.484 27.547 18.062 1 91.19 36 LEU B C 1
ATOM 1531 O O . LEU B 1 36 ? 17.578 28.438 17.203 1 91.19 36 LEU B O 1
ATOM 1535 N N . ARG B 1 37 ? 17.484 27.797 19.359 1 91.69 37 ARG B N 1
ATOM 1536 C CA . ARG B 1 37 ? 17.766 29.125 19.891 1 91.69 37 ARG B CA 1
ATOM 1537 C C . ARG B 1 37 ? 19.25 29.281 20.234 1 91.69 37 ARG B C 1
ATOM 1539 O O . ARG B 1 37 ? 19.812 28.453 20.938 1 91.69 37 ARG B O 1
ATOM 1546 N N . VAL B 1 38 ? 19.859 30.203 19.672 1 90.81 38 VAL B N 1
ATOM 1547 C CA . VAL B 1 38 ? 21.234 30.562 20 1 90.81 38 VAL B CA 1
ATOM 1548 C C . VAL B 1 38 ? 21.25 31.859 20.797 1 90.81 38 VAL B C 1
ATOM 1550 O O . VAL B 1 38 ? 20.969 32.938 20.266 1 90.81 38 VAL B O 1
ATOM 1553 N N . ARG B 1 39 ? 21.625 31.719 21.953 1 90.31 39 ARG B N 1
ATOM 1554 C CA . ARG B 1 39 ? 21.562 32.844 22.891 1 90.31 39 ARG B CA 1
ATOM 1555 C C . ARG B 1 39 ? 22.531 33.938 22.5 1 90.31 39 ARG B C 1
ATOM 1557 O O . ARG B 1 39 ? 23.672 33.656 22.125 1 90.31 39 ARG B O 1
ATOM 1564 N N . SER B 1 40 ? 22.125 35.125 22.594 1 89.5 40 SER B N 1
ATOM 1565 C CA . SER B 1 40 ? 22.922 36.344 22.516 1 89.5 40 SER B CA 1
ATOM 1566 C C . SER B 1 40 ? 23.562 36.5 21.141 1 89.5 40 SER B C 1
ATOM 1568 O O . SER B 1 40 ? 24.578 37.188 21 1 89.5 40 SER B O 1
ATOM 1570 N N . GLU B 1 41 ? 23.031 35.781 20.25 1 89.56 41 GLU B N 1
ATOM 1571 C CA . GLU B 1 41 ? 23.594 35.875 18.906 1 89.56 41 GLU B CA 1
ATOM 1572 C C . GLU B 1 41 ? 22.656 36.594 17.953 1 89.56 41 GLU B C 1
ATOM 1574 O O . GLU B 1 41 ? 22.875 36.594 16.734 1 89.56 41 GLU B O 1
ATOM 1579 N N . GLY B 1 42 ? 21.641 37.125 18.469 1 87.56 42 GLY B N 1
ATOM 1580 C CA . GLY B 1 42 ? 20.75 37.969 17.719 1 87.56 42 GLY B CA 1
ATOM 1581 C C . GLY B 1 42 ? 21.25 39.406 17.547 1 87.56 42 GLY B C 1
ATOM 1582 O O . GLY B 1 42 ? 22.453 39.625 17.656 1 87.56 42 GLY B O 1
ATOM 1583 N N . ASN B 1 43 ? 20.312 40.25 17.203 1 86.12 43 ASN B N 1
ATOM 1584 C CA . ASN B 1 43 ? 20.672 41.656 17.016 1 86.12 43 ASN B CA 1
ATOM 1585 C C . ASN B 1 43 ? 21.109 42.312 18.312 1 86.12 43 ASN B C 1
ATOM 1587 O O . ASN B 1 43 ? 20.609 41.969 19.391 1 86.12 43 ASN B O 1
ATOM 1591 N N . ALA B 1 44 ? 22.062 43.188 18.078 1 84.19 44 ALA B N 1
ATOM 1592 C CA . ALA B 1 44 ? 22.531 43.938 19.234 1 84.19 44 ALA B CA 1
ATOM 1593 C C . ALA B 1 44 ? 21.422 44.844 19.797 1 84.19 44 ALA B C 1
ATOM 1595 O O . ALA B 1 44 ? 20.625 45.406 19.031 1 84.19 44 ALA B O 1
ATOM 1596 N N . GLY B 1 45 ? 21.359 44.75 21.125 1 80.19 45 GLY B N 1
ATOM 1597 C CA . GLY B 1 45 ? 20.438 45.688 21.75 1 80.19 45 GLY B CA 1
ATOM 1598 C C . GLY B 1 45 ? 20.781 47.125 21.5 1 80.19 45 GLY B C 1
ATOM 1599 O O . GLY B 1 45 ? 21.922 47.438 21.141 1 80.19 45 GLY B O 1
ATOM 1600 N N . ARG B 1 46 ? 19.719 47.938 21.609 1 77.94 46 ARG B N 1
ATOM 1601 C CA . ARG B 1 46 ? 19.969 49.375 21.453 1 77.94 46 ARG B CA 1
ATOM 1602 C C . ARG B 1 46 ? 20.719 49.938 22.656 1 77.94 46 ARG B C 1
ATOM 1604 O O . ARG B 1 46 ? 20.531 49.469 23.781 1 77.94 46 ARG B O 1
ATOM 1611 N N . ARG B 1 47 ? 21.703 50.938 22.344 1 78.75 47 ARG B N 1
ATOM 1612 C CA . ARG B 1 47 ? 22.438 51.719 23.359 1 78.75 47 ARG B CA 1
ATOM 1613 C C . ARG B 1 47 ? 23.188 50.781 24.297 1 78.75 47 ARG B C 1
ATOM 1615 O O . ARG B 1 47 ? 23.125 50.938 25.516 1 78.75 47 ARG B O 1
ATOM 1622 N N . GLY B 1 48 ? 23.844 49.719 23.766 1 76.19 48 GLY B N 1
ATOM 1623 C CA . GLY B 1 48 ? 24.672 48.812 24.547 1 76.19 48 GLY B CA 1
ATOM 1624 C C . GLY B 1 48 ? 23.891 47.688 25.203 1 76.19 48 GLY B C 1
ATOM 1625 O O . GLY B 1 48 ? 24.391 47.031 26.109 1 76.19 48 GLY B O 1
ATOM 1626 N N . GLY B 1 49 ? 22.656 47.562 24.906 1 81.56 49 GLY B N 1
ATOM 1627 C CA . GLY B 1 49 ? 21.828 46.469 25.438 1 81.56 49 GLY B CA 1
ATOM 1628 C C . GLY B 1 49 ? 22.312 45.094 25.016 1 81.56 49 GLY B C 1
ATOM 1629 O O . GLY B 1 49 ? 23.141 44.969 24.094 1 81.56 49 GLY B O 1
ATOM 1630 N N . HIS B 1 50 ? 22.016 44.188 25.75 1 88.38 50 HIS B N 1
ATOM 1631 C CA . HIS B 1 50 ? 22.375 42.781 25.453 1 88.38 50 HIS B CA 1
ATOM 1632 C C . HIS B 1 50 ? 21.797 42.344 24.109 1 88.38 50 HIS B C 1
ATOM 1634 O O . HIS B 1 50 ? 20.703 42.781 23.719 1 88.38 50 HIS B O 1
ATOM 1640 N N . PRO B 1 51 ? 22.578 41.719 23.344 1 87.75 51 PRO B N 1
ATOM 1641 C CA . PRO B 1 51 ? 22.016 41.219 22.094 1 87.75 51 PRO B CA 1
ATOM 1642 C C . PRO B 1 51 ? 20.828 40.25 22.328 1 87.75 51 PRO B C 1
ATOM 1644 O O . PRO B 1 51 ? 20.75 39.625 23.375 1 87.75 51 PRO B O 1
ATOM 1647 N N . GLY B 1 52 ? 19.906 40.188 21.391 1 91.06 52 GLY B N 1
ATOM 1648 C CA . GLY B 1 52 ? 18.844 39.188 21.422 1 91.06 52 GLY B CA 1
ATOM 1649 C C . GLY B 1 52 ? 19.344 37.781 21.078 1 91.06 52 GLY B C 1
ATOM 1650 O O . GLY B 1 52 ? 20.547 37.562 21.016 1 91.06 52 GLY B O 1
ATOM 1651 N N . ASP B 1 53 ? 18.406 36.844 20.969 1 93.88 53 ASP B N 1
ATOM 1652 C CA . ASP B 1 53 ? 18.719 35.469 20.609 1 93.88 53 ASP B CA 1
ATOM 1653 C C . ASP B 1 53 ? 18.469 35.219 19.109 1 93.88 53 ASP B C 1
ATOM 1655 O O . ASP B 1 53 ? 17.688 35.938 18.484 1 93.88 53 ASP B O 1
ATOM 1659 N N . LEU B 1 54 ? 19.281 34.375 18.562 1 92.94 54 LEU B N 1
ATOM 1660 C CA . LEU B 1 54 ? 19.094 33.906 17.188 1 92.94 54 LEU B CA 1
ATOM 1661 C C . LEU B 1 54 ? 18.281 32.625 17.172 1 92.94 54 LEU B C 1
ATOM 1663 O O . LEU B 1 54 ? 18.578 31.688 17.938 1 92.94 54 LEU B O 1
ATOM 1667 N N . PHE B 1 55 ? 17.219 32.594 16.391 1 93.38 55 PHE B N 1
ATOM 1668 C CA . PHE B 1 55 ? 16.438 31.391 16.172 1 93.38 55 PHE B CA 1
ATOM 1669 C C . PHE B 1 55 ? 16.734 30.797 14.797 1 93.38 55 PHE B C 1
ATOM 1671 O O . PHE B 1 55 ? 16.5 31.438 13.773 1 93.38 55 PHE B O 1
ATOM 1678 N N . VAL B 1 56 ? 17.281 29.641 14.836 1 92.81 56 VAL B N 1
ATOM 1679 C CA . VAL B 1 56 ? 17.672 28.969 13.602 1 92.81 56 VAL B CA 1
ATOM 1680 C C . VAL B 1 56 ? 16.656 27.859 13.289 1 92.81 56 VAL B C 1
ATOM 1682 O O . VAL B 1 56 ? 16.359 27.016 14.133 1 92.81 56 VAL B O 1
ATOM 1685 N N . THR B 1 57 ? 16.078 27.922 12.109 1 94.56 57 THR B N 1
ATOM 1686 C CA . THR B 1 57 ? 15.188 26.859 11.648 1 94.56 57 THR B CA 1
ATOM 1687 C C . THR B 1 57 ? 15.922 25.875 10.75 1 94.56 57 THR B C 1
ATOM 1689 O O . THR B 1 57 ? 16.609 26.266 9.812 1 94.56 57 THR B O 1
ATOM 1692 N N . LEU B 1 58 ? 15.797 24.719 11.125 1 92.25 58 LEU B N 1
ATOM 1693 C CA . LEU B 1 58 ? 16.516 23.688 10.383 1 92.25 58 LEU B CA 1
ATOM 1694 C C . LEU B 1 58 ? 15.641 23.094 9.281 1 92.25 58 LEU B C 1
ATOM 1696 O O . LEU B 1 58 ? 14.438 22.906 9.477 1 92.25 58 LEU B O 1
ATOM 1700 N N . GLU B 1 59 ? 16.188 22.922 8.055 1 93.31 59 GLU B N 1
ATOM 1701 C CA . GLU B 1 59 ? 15.586 22.188 6.945 1 93.31 59 GLU B CA 1
ATOM 1702 C C . GLU B 1 59 ? 16.469 21.016 6.516 1 93.31 59 GLU B C 1
ATOM 1704 O O . GLU B 1 59 ? 17.594 21.219 6.059 1 93.31 59 GLU B O 1
ATOM 1709 N N . VAL B 1 60 ? 15.93 19.938 6.672 1 89.88 60 VAL B N 1
ATOM 1710 C CA . VAL B 1 60 ? 16.703 18.734 6.363 1 89.88 60 VAL B CA 1
ATOM 1711 C C . VAL B 1 60 ? 16.328 18.203 4.984 1 89.88 60 VAL B C 1
ATOM 1713 O O . VAL B 1 60 ? 15.141 18 4.699 1 89.88 60 VAL B O 1
ATOM 1716 N N . LEU B 1 61 ? 17.281 18.047 4.102 1 91.5 61 LEU B N 1
ATOM 1717 C CA . LEU B 1 61 ? 17.047 17.484 2.779 1 91.5 61 LEU B CA 1
ATOM 1718 C C . LEU B 1 61 ? 16.609 16.031 2.881 1 91.5 61 LEU B C 1
ATOM 1720 O O . LEU B 1 61 ? 17.25 15.234 3.574 1 91.5 61 LEU B O 1
ATOM 1724 N N . PRO B 1 62 ? 15.492 15.734 2.15 1 91.38 62 PRO B N 1
ATOM 1725 C CA . PRO B 1 62 ? 15.047 14.344 2.191 1 91.38 62 PRO B CA 1
ATOM 1726 C C . PRO B 1 62 ? 16 13.398 1.453 1 91.38 62 PRO B C 1
ATOM 1728 O O . PRO B 1 62 ? 16.578 13.773 0.429 1 91.38 62 PRO B O 1
ATOM 1731 N N . ASP B 1 63 ? 16.297 12.273 2.004 1 92.81 63 ASP B N 1
ATOM 1732 C CA . ASP B 1 63 ? 17.047 11.219 1.335 1 92.81 63 ASP B CA 1
ATOM 1733 C C . ASP B 1 63 ? 16.172 10.492 0.309 1 92.81 63 ASP B C 1
ATOM 1735 O O . ASP B 1 63 ? 15.008 10.211 0.571 1 92.81 63 ASP B O 1
ATOM 1739 N N . PRO B 1 64 ? 16.656 10.219 -0.845 1 93.56 64 PRO B N 1
ATOM 1740 C CA . PRO B 1 64 ? 15.875 9.562 -1.886 1 93.56 64 PRO B CA 1
ATOM 1741 C C . PRO B 1 64 ? 15.594 8.094 -1.572 1 93.56 64 PRO B C 1
ATOM 1743 O O . PRO B 1 64 ? 14.648 7.512 -2.107 1 93.56 64 PRO B O 1
ATOM 1746 N N . VAL B 1 65 ? 16.344 7.469 -0.741 1 95.69 65 VAL B N 1
ATOM 1747 C CA . VAL B 1 65 ? 16.266 6.031 -0.499 1 95.69 65 VAL B CA 1
ATOM 1748 C C . VAL B 1 65 ? 15.641 5.77 0.871 1 95.69 65 VAL B C 1
ATOM 1750 O O . VAL B 1 65 ? 14.703 4.977 0.994 1 95.69 65 VAL B O 1
ATOM 1753 N N . LEU B 1 66 ? 16.156 6.504 1.887 1 97.19 66 LEU B N 1
ATOM 1754 C CA . LEU B 1 66 ? 15.695 6.34 3.258 1 97.19 66 LEU B CA 1
ATOM 1755 C C . LEU B 1 66 ? 14.703 7.438 3.629 1 97.19 66 LEU B C 1
ATOM 1757 O O . LEU B 1 66 ? 15.062 8.617 3.66 1 97.19 66 LEU B O 1
ATOM 1761 N N . LYS B 1 67 ? 13.531 7.008 3.994 1 97.5 67 LYS B N 1
ATOM 1762 C CA . LYS B 1 67 ? 12.484 7.98 4.305 1 97.5 67 LYS B CA 1
ATOM 1763 C C . LYS B 1 67 ? 12.234 8.055 5.809 1 97.5 67 LYS B C 1
ATOM 1765 O O . LYS B 1 67 ? 11.953 7.043 6.449 1 97.5 67 LYS B O 1
ATOM 1770 N N . ARG B 1 68 ? 12.359 9.195 6.293 1 95 68 ARG B N 1
ATOM 1771 C CA . ARG B 1 68 ? 12.125 9.391 7.723 1 95 68 ARG B CA 1
ATOM 1772 C C . ARG B 1 68 ? 10.633 9.391 8.031 1 95 68 ARG B C 1
ATOM 1774 O O . ARG B 1 68 ? 9.836 9.977 7.297 1 95 68 ARG B O 1
ATOM 1781 N N . ASP B 1 69 ? 10.258 8.656 9.008 1 95.81 69 ASP B N 1
ATOM 1782 C CA . ASP B 1 69 ? 8.938 8.648 9.641 1 95.81 69 ASP B CA 1
ATOM 1783 C C . ASP B 1 69 ? 9.055 8.805 11.156 1 95.81 69 ASP B C 1
ATOM 1785 O O . ASP B 1 69 ? 9.141 7.805 11.875 1 95.81 69 ASP B O 1
ATOM 1789 N N . ASP B 1 70 ? 8.992 10.055 11.57 1 93.62 70 ASP B N 1
ATOM 1790 C CA . ASP B 1 70 ? 9.266 10.375 12.969 1 93.62 70 ASP B CA 1
ATOM 1791 C C . ASP B 1 70 ? 10.617 9.812 13.406 1 93.62 70 ASP B C 1
ATOM 1793 O O . ASP B 1 70 ? 11.656 10.18 12.859 1 93.62 70 ASP B O 1
ATOM 1797 N N . THR B 1 71 ? 10.594 8.891 14.336 1 94.88 71 THR B N 1
ATOM 1798 C CA . THR B 1 71 ? 11.859 8.32 14.805 1 94.88 71 THR B CA 1
ATOM 1799 C C . THR B 1 71 ? 12.195 7.047 14.023 1 94.88 71 THR B C 1
ATOM 1801 O O . THR B 1 71 ? 13.281 6.488 14.18 1 94.88 71 THR B O 1
ATOM 1804 N N . ASN B 1 72 ? 11.297 6.652 13.141 1 97.94 72 ASN B N 1
ATOM 1805 C CA . ASN B 1 72 ? 11.547 5.48 12.312 1 97.94 72 ASN B CA 1
ATOM 1806 C C . ASN B 1 72 ? 12.047 5.871 10.922 1 97.94 72 ASN B C 1
ATOM 1808 O O . ASN B 1 72 ? 11.969 7.039 10.539 1 97.94 72 ASN B O 1
ATOM 1812 N N . ILE B 1 73 ? 12.664 4.883 10.352 1 97.94 73 ILE B N 1
ATOM 1813 C CA . ILE B 1 73 ? 13.102 5.02 8.969 1 97.94 73 ILE B CA 1
ATOM 1814 C C . ILE B 1 73 ? 12.398 3.975 8.102 1 97.94 73 ILE B C 1
ATOM 1816 O O . ILE B 1 73 ? 12.32 2.801 8.477 1 97.94 73 ILE B O 1
ATOM 1820 N N . LEU B 1 74 ? 11.82 4.395 7.02 1 98.56 74 LEU B N 1
ATOM 1821 C CA . LEU B 1 74 ? 11.164 3.496 6.074 1 98.56 74 LEU B CA 1
ATOM 1822 C C . LEU B 1 74 ? 12.062 3.23 4.867 1 98.56 74 LEU B C 1
ATOM 1824 O O . LEU B 1 74 ? 12.672 4.156 4.332 1 98.56 74 LEU B O 1
ATOM 1828 N N . TYR B 1 75 ? 12.203 2.061 4.496 1 98.5 75 TYR B N 1
ATOM 1829 C CA . TYR B 1 75 ? 12.953 1.624 3.322 1 98.5 75 TYR B CA 1
ATOM 1830 C C . TYR B 1 75 ? 12.211 0.519 2.58 1 98.5 75 TYR B C 1
ATOM 1832 O O . TYR B 1 75 ? 11.641 -0.382 3.203 1 98.5 75 TYR B O 1
ATOM 1840 N N . THR B 1 76 ? 12.109 0.6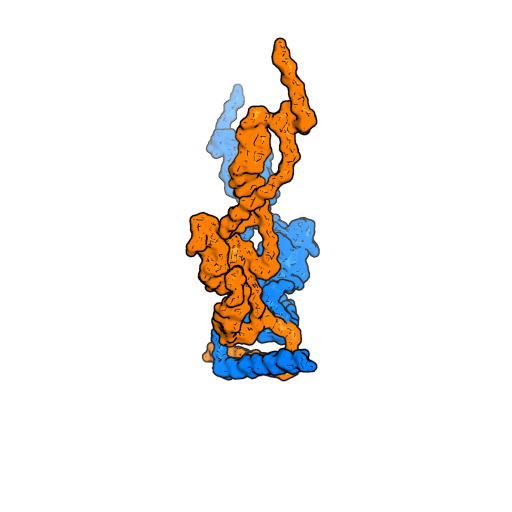09 1.261 1 98.44 76 THR B N 1
ATOM 1841 C CA . THR B 1 76 ? 11.516 -0.44 0.444 1 98.44 76 THR B CA 1
ATOM 1842 C C . THR B 1 76 ? 12.586 -1.232 -0.293 1 98.44 76 THR B C 1
ATOM 1844 O O . THR B 1 76 ? 13.414 -0.655 -1.003 1 98.44 76 THR B O 1
ATOM 1847 N N . CYS B 1 77 ? 12.664 -2.441 -0.093 1 97.25 77 CYS B N 1
ATOM 1848 C CA . CYS B 1 77 ? 13.617 -3.297 -0.792 1 97.25 77 CYS B CA 1
ATOM 1849 C C . CYS B 1 77 ? 12.914 -4.168 -1.825 1 97.25 77 CYS B C 1
ATOM 1851 O O . CYS B 1 77 ? 11.836 -4.707 -1.559 1 97.25 77 CYS B O 1
ATOM 1853 N N . LYS B 1 78 ? 13.453 -4.289 -2.967 1 97.62 78 LYS B N 1
ATOM 1854 C CA . LYS B 1 78 ? 12.914 -5.117 -4.039 1 97.62 78 LYS B CA 1
ATOM 1855 C C . LYS B 1 78 ? 13.508 -6.523 -4 1 97.62 78 LYS B C 1
ATOM 1857 O O . LYS B 1 78 ? 14.727 -6.684 -3.914 1 97.62 78 LYS B O 1
ATOM 1862 N N . VAL B 1 79 ? 12.656 -7.469 -3.973 1 97.44 79 VAL B N 1
ATOM 1863 C CA . VAL B 1 79 ? 13.086 -8.859 -3.984 1 97.44 79 VAL B CA 1
ATOM 1864 C C . VAL B 1 79 ? 12.359 -9.617 -5.094 1 97.44 79 VAL B C 1
ATOM 1866 O O . VAL B 1 79 ? 11.211 -9.312 -5.414 1 97.44 79 VAL B O 1
ATOM 1869 N N . SER B 1 80 ? 13.062 -10.633 -5.703 1 97.19 80 SER B N 1
ATOM 1870 C CA . SER B 1 80 ? 12.422 -11.461 -6.723 1 97.19 80 SER B CA 1
ATOM 1871 C C . SER B 1 80 ? 11.391 -12.398 -6.105 1 97.19 80 SER B C 1
ATOM 1873 O O . SER B 1 80 ? 11.461 -12.703 -4.91 1 97.19 80 SER B O 1
ATOM 1875 N N . TYR B 1 81 ? 10.453 -12.875 -6.961 1 97.69 81 TYR B N 1
ATOM 1876 C CA . TYR B 1 81 ? 9.477 -13.844 -6.465 1 97.69 81 TYR B CA 1
ATOM 1877 C C . TYR B 1 81 ? 10.164 -15.117 -6 1 97.69 81 TYR B C 1
ATOM 1879 O O . TYR B 1 81 ? 9.719 -15.758 -5.047 1 97.69 81 TYR B O 1
ATOM 1887 N N . ILE B 1 82 ? 11.273 -15.398 -6.555 1 97.38 82 ILE B N 1
ATOM 1888 C CA . ILE B 1 82 ? 12.023 -16.594 -6.184 1 97.38 82 ILE B CA 1
ATOM 1889 C C . ILE B 1 82 ? 12.602 -16.422 -4.777 1 97.38 82 ILE B C 1
ATOM 1891 O O . ILE B 1 82 ? 12.43 -17.297 -3.924 1 97.38 82 ILE B O 1
ATOM 1895 N N . ASP B 1 83 ? 13.242 -15.273 -4.602 1 97.38 83 ASP B N 1
ATOM 1896 C CA . ASP B 1 83 ? 13.836 -15 -3.297 1 97.38 83 ASP B CA 1
ATOM 1897 C C . ASP B 1 83 ? 12.766 -14.938 -2.207 1 97.38 83 ASP B C 1
ATOM 1899 O O . ASP B 1 83 ? 13.008 -15.352 -1.071 1 97.38 83 ASP B O 1
ATOM 1903 N N . ALA B 1 84 ? 11.578 -14.445 -2.527 1 98.5 84 ALA B N 1
ATOM 1904 C CA . ALA B 1 84 ? 10.477 -14.383 -1.571 1 98.5 84 ALA B CA 1
ATOM 1905 C C . ALA B 1 84 ? 10.023 -15.789 -1.165 1 98.5 84 ALA B C 1
ATOM 1907 O O . ALA B 1 84 ? 9.656 -16.016 -0.01 1 98.5 84 ALA B O 1
ATOM 1908 N N . ILE B 1 85 ? 10.055 -16.703 -2.115 1 98.06 85 ILE B N 1
ATOM 1909 C CA . ILE B 1 85 ? 9.617 -18.078 -1.862 1 98.06 85 ILE B CA 1
ATOM 1910 C C . ILE B 1 85 ? 10.688 -18.812 -1.053 1 98.06 85 ILE B C 1
ATOM 1912 O O . ILE B 1 85 ? 10.375 -19.438 -0.036 1 98.06 85 ILE B O 1
ATOM 1916 N N . LEU B 1 86 ? 11.938 -18.688 -1.467 1 97.38 86 LEU B N 1
ATOM 1917 C CA . LEU B 1 86 ? 13 -19.531 -0.924 1 97.38 86 LEU B CA 1
ATOM 1918 C C . LEU B 1 86 ? 13.641 -18.875 0.297 1 97.38 86 LEU B C 1
ATOM 1920 O O . LEU B 1 86 ? 14.258 -19.547 1.122 1 97.38 86 LEU B O 1
ATOM 1924 N N . GLY B 1 87 ? 13.5 -17.609 0.448 1 97.69 87 GLY B N 1
ATOM 1925 C CA . GLY B 1 87 ? 14.266 -16.844 1.427 1 97.69 87 GLY B CA 1
ATOM 1926 C C . GLY B 1 87 ? 15.625 -16.406 0.911 1 97.69 87 GLY B C 1
ATOM 1927 O O . GLY B 1 87 ? 16.172 -17.016 -0.022 1 97.69 87 GLY B O 1
ATOM 1928 N N . THR B 1 88 ? 16.109 -15.336 1.512 1 97.25 88 THR B N 1
ATOM 1929 C CA . THR B 1 88 ? 17.406 -14.828 1.115 1 97.25 88 THR B CA 1
ATOM 1930 C C . THR B 1 88 ? 17.953 -13.844 2.152 1 97.25 88 THR B C 1
ATOM 1932 O O . THR B 1 88 ? 17.266 -13.539 3.137 1 97.25 88 THR B O 1
ATOM 1935 N N . THR B 1 89 ? 19.156 -13.539 2.031 1 98.19 89 THR B N 1
ATOM 1936 C CA . THR B 1 89 ? 19.766 -12.453 2.783 1 98.19 89 THR B CA 1
ATOM 1937 C C . THR B 1 89 ? 20.203 -11.328 1.849 1 98.19 89 THR B C 1
ATOM 1939 O O . THR B 1 89 ? 20.828 -11.57 0.821 1 98.19 89 THR B O 1
ATOM 1942 N N . MET B 1 90 ? 19.812 -10.148 2.207 1 96.31 90 MET B N 1
ATOM 1943 C CA . MET B 1 90 ? 20.125 -9.008 1.354 1 96.31 90 MET B CA 1
ATOM 1944 C C . MET B 1 90 ? 20.781 -7.891 2.162 1 96.31 90 MET B C 1
ATOM 1946 O O . MET B 1 90 ? 20.484 -7.723 3.346 1 96.31 90 MET B O 1
ATOM 1950 N N . LYS B 1 91 ? 21.609 -7.207 1.479 1 97.38 91 LYS B N 1
ATOM 1951 C CA . LYS B 1 91 ? 22.188 -6.008 2.084 1 97.38 91 LYS B CA 1
ATOM 1952 C C . LYS B 1 91 ? 21.281 -4.797 1.883 1 97.38 91 LYS B C 1
ATOM 1954 O O . LYS B 1 91 ? 20.906 -4.484 0.755 1 97.38 91 LYS B O 1
ATOM 1959 N N . VAL B 1 92 ? 20.938 -4.129 2.939 1 97.88 92 VAL B N 1
ATOM 1960 C CA . VAL B 1 92 ? 20.062 -2.969 2.832 1 97.88 92 VAL B CA 1
ATOM 1961 C C . VAL B 1 92 ? 20.75 -1.745 3.432 1 97.88 92 VAL B C 1
ATOM 1963 O O . VAL B 1 92 ? 21.562 -1.869 4.363 1 97.88 92 VAL B O 1
ATOM 1966 N N . PRO B 1 93 ? 20.438 -0.624 2.871 1 97.81 93 PRO B N 1
ATOM 1967 C CA . PRO B 1 93 ? 21.031 0.601 3.416 1 97.81 93 PRO B CA 1
ATOM 1968 C C . PRO B 1 93 ? 20.391 1.034 4.73 1 97.81 93 PRO B C 1
ATOM 1970 O O . PRO B 1 93 ? 19.172 0.917 4.891 1 97.81 93 PRO B O 1
ATOM 1973 N N . THR B 1 94 ? 21.156 1.416 5.648 1 96.94 94 THR B N 1
ATOM 1974 C CA . THR B 1 94 ? 20.734 2.076 6.879 1 96.94 94 THR B CA 1
ATOM 1975 C C . THR B 1 94 ? 21.5 3.385 7.074 1 96.94 94 THR B C 1
ATOM 1977 O O . THR B 1 94 ? 22.375 3.725 6.277 1 96.94 94 THR B O 1
ATOM 1980 N N . VAL B 1 95 ? 21.109 4.117 8.055 1 92.44 95 VAL B N 1
ATOM 1981 C CA . VAL B 1 95 ? 21.797 5.379 8.328 1 92.44 95 VAL B CA 1
ATOM 1982 C C . VAL B 1 95 ? 23.234 5.113 8.75 1 92.44 95 VAL B C 1
ATOM 1984 O O . VAL B 1 95 ? 24.094 5.988 8.625 1 92.44 95 VAL B O 1
ATOM 1987 N N . ASP B 1 96 ? 23.531 3.871 9.219 1 93.06 96 ASP B N 1
ATOM 1988 C CA . ASP B 1 96 ? 24.844 3.518 9.734 1 93.06 96 ASP B CA 1
ATOM 1989 C C . ASP B 1 96 ? 25.641 2.719 8.695 1 93.06 96 ASP B C 1
ATOM 1991 O O . ASP B 1 96 ? 26.734 2.217 8.992 1 93.06 96 ASP B O 1
ATOM 1995 N N . GLY B 1 97 ? 25.125 2.541 7.484 1 95.62 97 GLY B N 1
ATOM 1996 C CA . GLY B 1 97 ? 25.797 1.746 6.465 1 95.62 97 GLY B CA 1
ATOM 1997 C C . GLY B 1 97 ? 24.969 0.551 6.012 1 95.62 97 GLY B C 1
ATOM 1998 O O . GLY B 1 97 ? 23.797 0.424 6.367 1 95.62 97 GLY B O 1
ATOM 1999 N N . MET B 1 98 ? 25.609 -0.289 5.238 1 97.5 98 MET B N 1
ATOM 2000 C CA . MET B 1 98 ? 24.938 -1.475 4.715 1 97.5 98 MET B CA 1
ATOM 2001 C C . MET B 1 98 ? 24.859 -2.57 5.773 1 97.5 98 MET B C 1
ATOM 2003 O O . MET B 1 98 ? 25.844 -2.82 6.48 1 97.5 98 MET B O 1
ATOM 2007 N N . VAL B 1 99 ? 23.75 -3.145 5.93 1 97.25 99 VAL B N 1
ATOM 2008 C CA . VAL B 1 99 ? 23.547 -4.215 6.898 1 97.25 99 VAL B CA 1
ATOM 2009 C C . VAL B 1 99 ? 22.828 -5.383 6.234 1 97.25 99 VAL B C 1
ATOM 2011 O O . VAL B 1 99 ? 21.969 -5.18 5.375 1 97.25 99 VAL B O 1
ATOM 2014 N N . ASP B 1 100 ? 23.141 -6.648 6.691 1 97.81 100 ASP B N 1
ATOM 2015 C CA . ASP B 1 100 ? 22.469 -7.844 6.18 1 97.81 100 ASP B CA 1
ATOM 2016 C C . ASP B 1 100 ? 21.094 -8.008 6.801 1 97.81 100 ASP B C 1
ATOM 2018 O O . ASP B 1 100 ? 20.938 -7.922 8.023 1 97.81 100 ASP B O 1
ATOM 2022 N N . LEU B 1 101 ? 20.141 -8.219 5.973 1 97.81 101 LEU B N 1
ATOM 2023 C CA . LEU B 1 101 ? 18.766 -8.492 6.406 1 97.81 101 LEU B CA 1
ATOM 2024 C C . LEU B 1 101 ? 18.297 -9.852 5.895 1 97.81 101 LEU B C 1
ATOM 2026 O O . LEU B 1 101 ? 18.375 -10.125 4.695 1 97.81 101 LEU B O 1
ATOM 2030 N N . LYS B 1 102 ? 17.922 -10.617 6.793 1 98.38 102 LYS B N 1
ATOM 2031 C CA . LYS B 1 102 ? 17.359 -11.906 6.418 1 98.38 102 LYS B CA 1
ATOM 2032 C C . LYS B 1 102 ? 15.891 -11.773 6 1 98.38 102 LYS B C 1
ATOM 2034 O O . LYS B 1 102 ? 15.078 -11.227 6.746 1 98.38 102 LYS B O 1
ATOM 2039 N N . ILE B 1 103 ? 15.602 -12.211 4.832 1 98.25 103 ILE B N 1
ATOM 2040 C CA . ILE B 1 103 ? 14.234 -12.312 4.336 1 98.25 103 ILE B CA 1
ATOM 2041 C C . 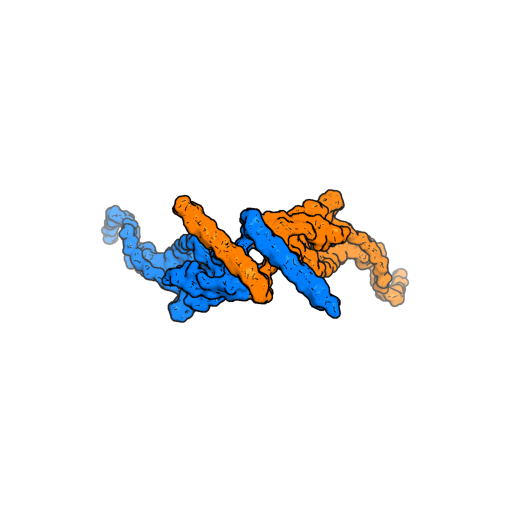ILE B 1 103 ? 13.75 -13.75 4.441 1 98.25 103 ILE B C 1
ATOM 2043 O O . ILE B 1 103 ? 14.266 -14.641 3.76 1 98.25 103 ILE B O 1
ATOM 2047 N N . PRO B 1 104 ? 12.773 -14 5.262 1 98.31 104 PRO B N 1
ATOM 2048 C CA . PRO B 1 104 ? 12.312 -15.383 5.449 1 98.31 104 PRO B CA 1
ATOM 2049 C C . PRO B 1 104 ? 11.656 -15.953 4.195 1 98.31 104 PRO B C 1
ATOM 2051 O O . PRO B 1 104 ? 11.141 -15.203 3.361 1 98.31 104 PRO B O 1
ATOM 2054 N N . SER B 1 105 ? 11.734 -17.328 4.121 1 98 105 SER B N 1
ATOM 2055 C CA . SER B 1 105 ? 10.977 -18.016 3.07 1 98 105 SER B CA 1
ATOM 2056 C C . SER B 1 105 ? 9.484 -17.766 3.213 1 98 105 SER B C 1
ATOM 2058 O O . SER B 1 105 ? 8.961 -17.703 4.328 1 98 105 SER B O 1
ATOM 2060 N N . GLY B 1 106 ? 8.812 -17.562 2.098 1 98.31 106 GLY B N 1
ATOM 2061 C CA . GLY B 1 106 ? 7.371 -17.375 2.115 1 98.31 106 GLY B CA 1
ATOM 2062 C C . GLY B 1 106 ? 6.957 -15.945 2.406 1 98.31 106 GLY B C 1
ATOM 2063 O O . GLY B 1 106 ? 5.816 -15.695 2.793 1 98.31 106 GLY B O 1
ATOM 2064 N N . THR B 1 107 ? 7.879 -15 2.307 1 98.5 107 THR B N 1
ATOM 2065 C CA . THR B 1 107 ? 7.574 -13.602 2.559 1 98.5 107 THR B CA 1
ATOM 2066 C C . THR B 1 107 ? 6.562 -13.07 1.54 1 98.5 107 THR B C 1
ATOM 2068 O O . THR B 1 107 ? 6.715 -13.297 0.337 1 98.5 107 THR B O 1
ATOM 2071 N N . GLN B 1 108 ? 5.531 -12.422 2.027 1 98.75 108 GLN B N 1
ATOM 2072 C CA . GLN B 1 108 ? 4.477 -11.898 1.17 1 98.75 108 GLN B CA 1
ATOM 2073 C C . GLN B 1 108 ? 4.809 -10.492 0.679 1 98.75 108 GLN B C 1
ATOM 2075 O O . GLN B 1 108 ? 5.539 -9.758 1.343 1 98.75 108 GLN B O 1
ATOM 2080 N N . PRO B 1 109 ? 4.238 -10.156 -0.562 1 98.56 109 PRO B N 1
ATOM 2081 C CA . PRO B 1 109 ? 4.398 -8.773 -1.016 1 98.56 109 PRO B CA 1
ATOM 2082 C C . PRO B 1 109 ? 3.816 -7.758 -0.033 1 98.56 109 PRO B C 1
ATOM 2084 O O . PRO B 1 109 ? 2.682 -7.918 0.422 1 98.56 109 PRO B O 1
ATOM 2087 N N . GLY B 1 110 ? 4.645 -6.734 0.299 1 97.81 110 GLY B N 1
ATOM 2088 C CA . GLY B 1 110 ? 4.156 -5.699 1.195 1 97.81 110 GLY B CA 1
ATOM 2089 C C . GLY B 1 110 ? 4.48 -5.969 2.652 1 97.81 110 GLY B C 1
ATOM 2090 O O . GLY B 1 110 ? 4.234 -5.121 3.516 1 97.81 110 GLY B O 1
ATOM 2091 N N . THR B 1 111 ? 5.078 -7.098 2.936 1 98.38 111 THR B N 1
ATOM 2092 C CA . THR B 1 111 ? 5.5 -7.414 4.297 1 98.38 111 THR B CA 1
ATOM 2093 C C . THR B 1 111 ? 6.512 -6.387 4.801 1 98.38 111 THR B C 1
ATOM 2095 O O . THR B 1 111 ? 7.414 -5.984 4.062 1 98.38 111 THR B O 1
ATOM 2098 N N . THR B 1 112 ? 6.324 -6.039 6.051 1 98.75 112 THR B N 1
ATOM 2099 C CA . THR B 1 112 ? 7.277 -5.121 6.672 1 98.75 112 THR B CA 1
ATOM 2100 C C . THR B 1 112 ? 8.125 -5.848 7.711 1 98.75 112 THR B C 1
ATOM 2102 O O . THR B 1 112 ? 7.598 -6.48 8.625 1 98.75 112 THR B O 1
ATOM 2105 N N . LEU B 1 113 ? 9.406 -5.828 7.551 1 98.56 113 LEU B N 1
ATOM 2106 C CA . LEU B 1 113 ? 10.367 -6.363 8.508 1 98.56 113 LEU B CA 1
ATOM 2107 C C . LEU B 1 113 ? 10.969 -5.25 9.359 1 98.56 113 LEU B C 1
ATOM 2109 O O . LEU B 1 113 ? 11.281 -4.172 8.852 1 98.56 113 LEU B O 1
ATOM 2113 N N . VAL B 1 114 ? 11.148 -5.551 10.602 1 98.38 114 VAL B N 1
ATOM 2114 C CA . VAL B 1 114 ? 11.594 -4.516 11.531 1 98.38 114 VAL B CA 1
ATOM 2115 C C . VAL B 1 114 ? 13.055 -4.75 11.898 1 98.38 114 VAL B C 1
ATOM 2117 O O . VAL B 1 114 ? 13.43 -5.844 12.32 1 98.38 114 VAL B O 1
ATOM 2120 N N . MET B 1 115 ? 13.867 -3.803 11.633 1 97.94 115 MET B N 1
ATOM 2121 C CA . MET B 1 115 ? 15.227 -3.773 12.156 1 97.94 115 MET B CA 1
ATOM 2122 C C . MET B 1 115 ? 15.32 -2.879 13.383 1 97.94 115 MET B C 1
ATOM 2124 O O . MET B 1 115 ? 15.336 -1.652 13.266 1 97.94 115 MET B O 1
ATOM 2128 N N . ALA B 1 116 ? 15.531 -3.492 14.477 1 97.06 116 ALA B N 1
ATOM 2129 C CA . ALA B 1 116 ? 15.438 -2.811 15.766 1 97.06 116 ALA B CA 1
ATOM 2130 C C . ALA B 1 116 ? 16.594 -1.822 15.945 1 97.06 116 ALA B C 1
ATOM 2132 O O . ALA B 1 116 ? 17.734 -2.143 15.648 1 97.06 116 ALA B O 1
ATOM 2133 N N . LYS B 1 117 ? 16.266 -0.636 16.344 1 96.19 117 LYS B N 1
ATOM 2134 C CA . LYS B 1 117 ? 17.203 0.398 16.766 1 96.19 117 LYS B CA 1
ATOM 2135 C C . LYS B 1 117 ? 18.047 0.884 15.586 1 96.19 117 LYS B C 1
ATOM 2137 O O . LYS B 1 117 ? 19.203 1.245 15.75 1 96.19 117 LYS B O 1
ATOM 2142 N N . LYS B 1 118 ? 17.438 0.808 14.477 1 96.69 118 LYS B N 1
ATOM 2143 C CA . LYS B 1 118 ? 18.125 1.311 13.297 1 96.69 118 LYS B CA 1
ATOM 2144 C C . LYS B 1 118 ? 17.453 2.568 12.758 1 96.69 118 LYS B C 1
ATOM 2146 O O . LYS B 1 118 ? 17.609 2.918 11.586 1 96.69 118 LYS B O 1
ATOM 2151 N N . GLY B 1 119 ? 16.625 3.215 13.578 1 96.44 119 GLY B N 1
ATOM 2152 C CA . G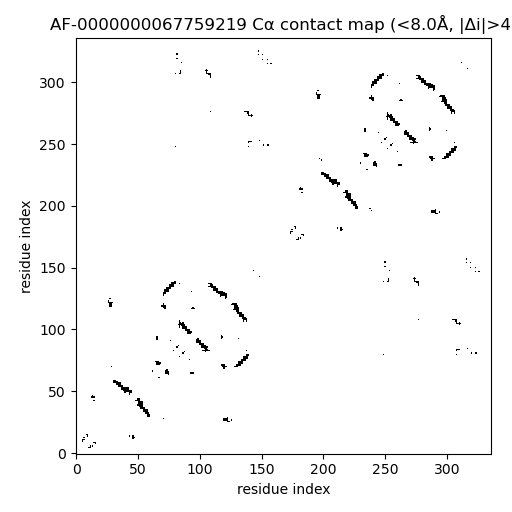LY B 1 119 ? 15.969 4.465 13.234 1 96.44 119 GLY B CA 1
ATOM 2153 C C . GLY B 1 119 ? 16.719 5.691 13.703 1 96.44 119 GLY B C 1
ATOM 2154 O O . GLY B 1 119 ? 17.953 5.664 13.82 1 96.44 119 GLY B O 1
ATOM 2155 N N . VAL B 1 120 ? 16.016 6.766 13.883 1 94.56 120 VAL B N 1
ATOM 2156 C CA . VAL B 1 120 ? 16.578 8.062 14.258 1 94.56 120 VAL B CA 1
ATOM 2157 C C . VAL B 1 120 ? 16.719 8.148 15.781 1 94.56 120 VAL B C 1
ATOM 2159 O O . VAL B 1 120 ? 15.812 7.723 16.516 1 94.56 120 VAL B O 1
ATOM 2162 N N . PRO B 1 121 ? 17.875 8.641 16.203 1 94 121 PRO B N 1
ATOM 2163 C CA . PRO B 1 121 ? 17.984 8.883 17.641 1 94 121 PRO B CA 1
ATOM 2164 C C . PRO B 1 121 ? 16.906 9.828 18.172 1 94 121 PRO B C 1
ATOM 2166 O O . PRO B 1 121 ? 16.531 10.781 17.484 1 94 121 PRO B O 1
ATOM 2169 N N . LEU B 1 122 ? 16.406 9.469 19.344 1 93.62 122 LEU B N 1
ATOM 2170 C CA . LEU B 1 122 ? 15.461 10.383 20 1 93.62 122 LEU B CA 1
ATOM 2171 C C . LEU B 1 122 ? 16.172 11.641 20.484 1 93.62 122 LEU B C 1
ATOM 2173 O O . LEU B 1 122 ? 17.281 11.57 21.016 1 93.62 122 LEU B O 1
ATOM 2177 N N . LEU B 1 123 ? 15.422 12.68 20.281 1 88.88 123 LEU B N 1
ATOM 2178 C CA . LEU B 1 123 ? 15.992 13.93 20.75 1 88.88 123 LEU B CA 1
ATOM 2179 C C . LEU B 1 123 ? 16.266 13.867 22.25 1 88.88 123 LEU B C 1
ATOM 2181 O O . LEU B 1 123 ? 15.406 13.445 23.031 1 88.88 123 LEU B O 1
ATOM 2185 N N . ASN B 1 124 ? 17.469 14.219 22.734 1 86.81 124 ASN B N 1
ATOM 2186 C CA . ASN B 1 124 ? 17.922 14.297 24.109 1 86.81 124 ASN B CA 1
ATOM 2187 C C . ASN B 1 124 ? 18.094 12.914 24.719 1 86.81 124 ASN B C 1
ATOM 2189 O O . ASN B 1 124 ? 18.328 12.781 25.922 1 86.81 124 ASN B O 1
ATOM 2193 N N . LYS B 1 125 ? 17.781 11.844 24.062 1 90.56 125 LYS B N 1
ATOM 2194 C CA . LYS B 1 125 ? 18.047 10.461 24.453 1 90.56 125 LYS B CA 1
ATOM 2195 C C . LYS B 1 125 ? 18.828 9.719 23.359 1 90.56 125 LYS B C 1
ATOM 2197 O O . LYS B 1 125 ? 18.266 8.852 22.688 1 90.56 125 LYS B O 1
ATOM 2202 N N . PRO B 1 126 ? 20.141 9.992 23.359 1 80.88 126 PRO B N 1
ATOM 2203 C CA . PRO B 1 126 ? 20.922 9.484 22.219 1 80.88 126 PRO B CA 1
ATOM 2204 C C . PRO B 1 126 ? 21.016 7.961 22.203 1 80.88 126 PRO B C 1
ATOM 2206 O O . PRO B 1 126 ? 21.219 7.363 21.141 1 80.88 126 PRO B O 1
ATOM 2209 N N . ASN B 1 127 ? 20.781 7.359 23.344 1 88.62 127 ASN B N 1
ATOM 2210 C CA . ASN B 1 127 ? 20.922 5.906 23.406 1 88.62 127 ASN B CA 1
ATOM 2211 C C . ASN B 1 127 ? 19.641 5.207 22.984 1 88.62 127 ASN B C 1
ATOM 2213 O O . ASN B 1 127 ? 19.578 3.979 22.938 1 88.62 127 ASN B O 1
ATOM 2217 N N . MET B 1 128 ? 18.672 6.023 22.734 1 95.12 128 MET B N 1
ATOM 2218 C CA . MET B 1 128 ? 17.406 5.477 22.25 1 95.12 128 MET B CA 1
ATOM 2219 C C . MET B 1 128 ? 17.156 5.863 20.797 1 95.12 128 MET B C 1
ATOM 2221 O O . MET B 1 128 ? 17.453 6.988 20.391 1 95.12 128 MET B O 1
ATOM 2225 N N . ARG B 1 129 ? 16.797 4.93 20.078 1 95.88 129 ARG B N 1
ATOM 2226 C CA . ARG B 1 129 ? 16.547 5.148 18.656 1 95.88 129 ARG B CA 1
ATOM 2227 C C . ARG B 1 129 ? 15.258 4.469 18.203 1 95.88 129 ARG B C 1
ATOM 2229 O O . ARG B 1 129 ? 14.805 3.514 18.844 1 95.88 129 ARG B O 1
ATOM 2236 N N . GLY B 1 130 ? 14.641 4.996 17.125 1 97.5 130 GLY B N 1
ATOM 2237 C CA . GLY B 1 130 ? 13.578 4.266 16.453 1 97.5 130 GLY B CA 1
ATOM 2238 C C . GLY B 1 130 ? 14.078 3.062 15.688 1 97.5 130 GLY B C 1
ATOM 2239 O O . GLY B 1 130 ? 15.219 2.631 15.867 1 97.5 130 GLY B O 1
ATOM 2240 N N . ASP B 1 131 ? 13.164 2.521 14.891 1 98.5 131 ASP B N 1
ATOM 2241 C CA . ASP B 1 131 ? 13.484 1.33 14.109 1 98.5 131 ASP B CA 1
ATOM 2242 C C . ASP B 1 131 ? 13.5 1.644 12.617 1 98.5 131 ASP B C 1
ATOM 2244 O O . ASP B 1 131 ? 13.062 2.717 12.195 1 98.5 131 ASP B O 1
ATOM 2248 N N . GLN B 1 132 ? 14.133 0.819 11.938 1 98.56 132 GLN B N 1
ATOM 2249 C CA . GLN B 1 132 ? 13.961 0.861 10.492 1 98.56 132 GLN B CA 1
ATOM 2250 C C . GLN B 1 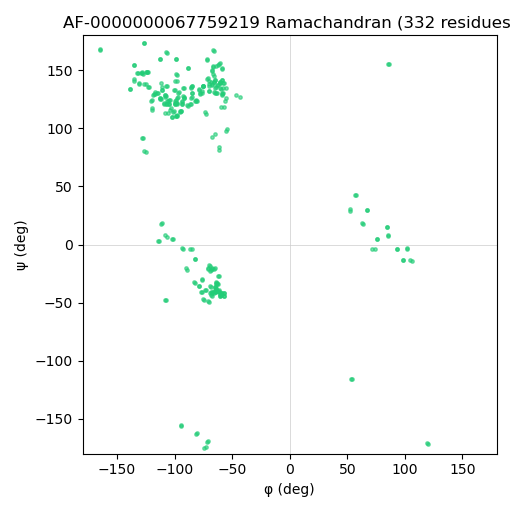132 ? 12.953 -0.184 10.023 1 98.56 132 GLN B C 1
ATOM 2252 O O . GLN B 1 132 ? 13.078 -1.366 10.352 1 98.56 132 GLN B O 1
ATOM 2257 N N . LEU B 1 133 ? 11.953 0.253 9.398 1 98.75 133 LEU B N 1
ATOM 2258 C CA . LEU B 1 133 ? 10.93 -0.603 8.812 1 98.75 133 LEU B CA 1
ATOM 2259 C C . LEU B 1 133 ? 11.219 -0.873 7.34 1 98.75 133 LEU B C 1
ATOM 2261 O O . LEU B 1 133 ? 11.18 0.046 6.516 1 98.75 133 LEU B O 1
ATOM 2265 N N . VAL B 1 134 ? 11.492 -2.096 7.027 1 98.69 134 VAL B N 1
ATOM 2266 C CA . VAL B 1 134 ? 11.828 -2.488 5.66 1 98.69 134 VAL B CA 1
ATOM 2267 C C . VAL B 1 134 ? 10.617 -3.156 5.008 1 98.69 134 VAL B C 1
ATOM 2269 O O . VAL B 1 134 ? 10.25 -4.277 5.367 1 98.69 134 VAL B O 1
ATOM 2272 N N . ARG B 1 135 ? 10.055 -2.465 4.09 1 98.62 135 ARG B N 1
ATOM 2273 C CA . ARG B 1 135 ? 8.953 -3.031 3.322 1 98.62 135 ARG B CA 1
ATOM 2274 C C . ARG B 1 135 ? 9.477 -3.857 2.15 1 98.62 135 ARG B C 1
ATOM 2276 O O . ARG B 1 135 ? 10.289 -3.379 1.358 1 98.62 135 ARG B O 1
ATOM 2283 N N . VAL B 1 136 ? 8.977 -5.02 2.039 1 98.62 136 VAL B N 1
ATOM 2284 C CA . VAL B 1 136 ? 9.438 -5.926 0.99 1 98.62 136 VAL B CA 1
ATOM 2285 C C . VAL B 1 136 ? 8.523 -5.801 -0.231 1 98.62 136 VAL B C 1
ATOM 2287 O O . VAL B 1 136 ? 7.324 -6.059 -0.147 1 98.62 136 VAL B O 1
ATOM 2290 N N . GLN B 1 137 ? 9.07 -5.332 -1.307 1 98.56 137 GLN B N 1
ATOM 2291 C CA . GLN B 1 137 ? 8.383 -5.289 -2.594 1 98.56 137 GLN B CA 1
ATOM 2292 C C . GLN B 1 137 ? 8.789 -6.465 -3.477 1 98.56 137 GLN B C 1
ATOM 2294 O O . GLN B 1 137 ? 9.914 -6.5 -3.986 1 98.56 137 GLN B O 1
ATOM 2299 N N . VAL B 1 138 ? 7.852 -7.34 -3.674 1 98.75 138 VAL B N 1
ATOM 2300 C CA . VAL B 1 138 ? 8.133 -8.516 -4.488 1 98.75 138 VAL B CA 1
ATOM 2301 C C . VAL B 1 138 ? 7.945 -8.18 -5.965 1 98.75 138 VAL B C 1
ATOM 2303 O O . VAL B 1 138 ? 6.938 -7.578 -6.348 1 98.75 138 VAL B O 1
ATOM 2306 N N . GLU B 1 139 ? 8.867 -8.625 -6.781 1 98.12 139 GLU B N 1
ATOM 2307 C CA . GLU B 1 139 ? 8.812 -8.352 -8.211 1 98.12 139 GLU B CA 1
ATOM 2308 C C . GLU B 1 139 ? 8.453 -9.602 -9.008 1 98.12 139 GLU B C 1
ATOM 2310 O O . GLU B 1 139 ? 9.102 -10.648 -8.852 1 98.12 139 GLU B O 1
ATOM 2315 N N . ILE B 1 140 ? 7.477 -9.461 -9.836 1 98.25 140 ILE B N 1
ATOM 2316 C CA . ILE B 1 140 ? 7.059 -10.484 -10.781 1 98.25 140 ILE B CA 1
ATOM 2317 C C . ILE B 1 140 ? 7.691 -10.219 -12.148 1 98.25 140 ILE B C 1
ATOM 2319 O O . ILE B 1 140 ? 7.699 -9.086 -12.625 1 98.25 140 ILE B O 1
ATOM 2323 N N . PRO B 1 141 ? 8.289 -11.258 -12.711 1 95.88 141 PRO B N 1
ATOM 2324 C CA . PRO B 1 141 ? 8.883 -11.016 -14.031 1 95.88 141 PRO B CA 1
ATOM 2325 C C . PRO B 1 141 ? 7.848 -10.625 -15.086 1 95.88 141 PRO B C 1
ATOM 2327 O O . PRO B 1 141 ? 6.801 -11.273 -15.188 1 95.88 141 PRO B O 1
ATOM 2330 N N . LYS B 1 142 ? 8.156 -9.688 -15.859 1 95.56 142 LYS B N 1
ATOM 2331 C CA . LYS B 1 142 ? 7.254 -9.219 -16.906 1 95.56 142 LYS B CA 1
ATOM 2332 C C . LYS B 1 142 ? 7.355 -10.094 -18.156 1 95.56 142 LYS B C 1
ATOM 2334 O O . LYS B 1 142 ? 6.387 -10.227 -18.906 1 95.56 142 LYS B O 1
ATOM 2339 N N . ARG B 1 143 ? 8.539 -10.633 -18.422 1 93.19 143 ARG B N 1
ATOM 2340 C CA . ARG B 1 143 ? 8.797 -11.547 -19.531 1 93.19 143 ARG B CA 1
ATOM 2341 C C . ARG B 1 143 ? 9.555 -12.781 -19.062 1 93.19 143 ARG B C 1
ATOM 2343 O O . ARG B 1 143 ? 10.422 -12.688 -18.188 1 93.19 143 ARG B O 1
ATOM 2350 N N . VAL B 1 144 ? 9.133 -13.844 -19.562 1 93.12 144 VAL B N 1
ATOM 2351 C CA . VAL B 1 144 ? 9.82 -15.086 -19.234 1 93.12 144 VAL B CA 1
ATOM 2352 C C . VAL B 1 144 ? 10.25 -15.805 -20.516 1 93.12 144 VAL B C 1
ATOM 2354 O O . VAL B 1 144 ? 9.547 -15.75 -21.531 1 93.12 144 VAL B O 1
ATOM 2357 N N . SER B 1 145 ? 11.508 -16.344 -20.438 1 91.25 145 SER B N 1
ATOM 2358 C CA . SER B 1 145 ? 12 -17.109 -21.578 1 91.25 145 SER B CA 1
ATOM 2359 C C . SER B 1 145 ? 11.195 -18.391 -21.75 1 91.25 145 SER B C 1
ATOM 2361 O O . SER B 1 145 ? 10.422 -18.781 -20.875 1 91.25 145 SER B O 1
ATOM 2363 N N . GLY B 1 146 ? 11.391 -19.047 -22.938 1 91.88 146 GLY B N 1
ATOM 2364 C CA . GLY B 1 146 ? 10.688 -20.297 -23.203 1 91.88 146 GLY B CA 1
ATOM 2365 C C . GLY B 1 146 ? 10.945 -21.359 -22.172 1 91.88 146 GLY B C 1
ATOM 2366 O O . GLY B 1 146 ? 10.016 -22.047 -21.719 1 91.88 146 GLY B O 1
ATOM 2367 N N . GLU B 1 147 ? 12.195 -21.469 -21.75 1 91.19 147 GLU B N 1
ATOM 2368 C CA . GLU B 1 147 ? 12.562 -22.484 -20.75 1 91.19 147 GLU B CA 1
ATOM 2369 C C . GLU B 1 147 ? 11.953 -22.156 -19.391 1 91.19 147 GLU B C 1
ATOM 2371 O O . GLU B 1 147 ? 11.438 -23.047 -18.719 1 91.19 147 GLU B O 1
ATOM 2376 N N . GLU B 1 148 ? 12.016 -20.906 -18.984 1 93.25 148 GLU B N 1
ATOM 2377 C CA . GLU B 1 148 ? 11.422 -20.484 -17.719 1 93.25 148 GLU B CA 1
ATOM 2378 C C . GLU B 1 148 ? 9.914 -20.734 -17.703 1 93.25 148 GLU B C 1
ATOM 2380 O O . GLU B 1 148 ? 9.367 -21.219 -16.719 1 93.25 148 GLU B O 1
ATOM 2385 N N . ARG B 1 149 ? 9.32 -20.406 -18.828 1 94.94 149 ARG B N 1
ATOM 2386 C CA . ARG B 1 149 ? 7.875 -20.578 -18.938 1 94.94 149 ARG B CA 1
ATOM 2387 C C . ARG B 1 149 ? 7.48 -22.047 -18.75 1 94.94 149 ARG B C 1
ATOM 2389 O O . ARG B 1 149 ? 6.488 -22.344 -18.094 1 94.94 149 ARG B O 1
ATOM 2396 N N . LYS B 1 150 ? 8.242 -22.938 -19.406 1 94.81 150 LYS B N 1
ATOM 2397 C CA . LYS B 1 150 ? 7.977 -24.375 -19.266 1 94.81 150 LYS B CA 1
ATOM 2398 C C . LYS B 1 150 ? 8.031 -24.797 -17.812 1 94.81 150 LYS B C 1
ATOM 2400 O O . LYS B 1 150 ? 7.16 -25.547 -17.344 1 94.81 150 LYS B O 1
ATOM 2405 N N . LEU B 1 151 ? 9.062 -24.312 -17.094 1 94.31 151 LEU B N 1
ATOM 2406 C CA . LEU B 1 151 ? 9.211 -24.656 -15.68 1 94.31 151 LEU B CA 1
ATOM 2407 C C . LEU B 1 151 ? 8.039 -24.109 -14.867 1 94.31 151 LEU B C 1
ATOM 2409 O O . LEU B 1 151 ? 7.543 -24.797 -13.961 1 94.31 151 LEU B O 1
ATOM 2413 N N . ILE B 1 152 ? 7.613 -22.922 -15.164 1 95.25 152 ILE B N 1
ATOM 2414 C CA . ILE B 1 152 ? 6.516 -22.297 -14.438 1 95.25 152 ILE B CA 1
ATOM 2415 C C . ILE B 1 152 ? 5.215 -23.047 -14.711 1 95.25 152 ILE B C 1
ATOM 2417 O O . ILE B 1 152 ? 4.402 -23.234 -13.805 1 95.25 152 ILE B O 1
ATOM 2421 N N . GLU B 1 153 ? 5.008 -23.438 -15.945 1 95.62 153 GLU B N 1
ATOM 2422 C CA . GLU B 1 153 ? 3.826 -24.219 -16.297 1 95.62 153 GLU B CA 1
ATOM 2423 C C . GLU B 1 153 ? 3.82 -25.562 -15.57 1 95.62 153 GLU B C 1
ATOM 2425 O O . GLU B 1 153 ? 2.766 -26.047 -15.164 1 95.62 153 GLU B O 1
ATOM 2430 N N . GLU B 1 154 ? 4.98 -26.141 -15.492 1 94.19 154 GLU B N 1
ATOM 2431 C CA . GLU B 1 154 ? 5.09 -27.375 -14.719 1 94.19 154 GLU B CA 1
ATOM 2432 C C . GLU B 1 154 ? 4.699 -27.156 -13.266 1 94.19 154 GLU B C 1
ATOM 2434 O O . GLU B 1 154 ? 4.02 -28 -12.664 1 94.19 154 GLU B O 1
ATOM 2439 N N . LEU B 1 155 ? 5.148 -26.062 -12.672 1 93.62 155 LEU B N 1
ATOM 2440 C CA . LEU B 1 155 ? 4.777 -25.703 -11.305 1 93.62 155 LEU B CA 1
ATOM 2441 C C . LEU B 1 155 ? 3.264 -25.547 -11.18 1 93.62 155 LEU B C 1
ATOM 2443 O O . LEU B 1 155 ? 2.672 -26 -10.195 1 93.62 155 LEU B O 1
ATOM 2447 N N . ALA B 1 156 ? 2.637 -24.922 -12.172 1 92.5 156 ALA B N 1
ATOM 2448 C CA . ALA B 1 156 ? 1.189 -24.719 -12.188 1 92.5 156 ALA B CA 1
ATOM 2449 C C . ALA B 1 156 ? 0.45 -26.047 -12.188 1 92.5 156 ALA B C 1
ATOM 2451 O O . ALA B 1 156 ? -0.558 -26.203 -11.492 1 92.5 156 ALA B O 1
ATOM 2452 N N . ASN B 1 157 ? 1 -26.984 -12.93 1 90.44 157 ASN B N 1
ATOM 2453 C CA . ASN B 1 157 ? 0.377 -28.297 -13.047 1 90.44 157 ASN B CA 1
ATOM 2454 C C . ASN B 1 157 ? 0.454 -29.078 -11.734 1 90.44 157 ASN B C 1
ATOM 2456 O O . ASN B 1 157 ? -0.482 -29.797 -11.375 1 90.44 157 ASN B O 1
ATOM 2460 N N . PHE B 1 158 ? 1.521 -28.922 -11.031 1 84.12 158 PHE B N 1
ATOM 2461 C CA . PHE B 1 158 ? 1.667 -29.578 -9.734 1 84.12 158 PHE B CA 1
ATOM 2462 C C . PHE B 1 158 ? 0.646 -29.031 -8.734 1 84.12 158 PHE B C 1
ATOM 2464 O O . PHE B 1 158 ? 0.065 -29.797 -7.965 1 84.12 158 PHE B O 1
ATOM 2471 N N . LYS B 1 159 ? 0.433 -27.75 -8.727 1 81.88 159 LYS B N 1
ATOM 2472 C CA . LYS B 1 159 ? -0.483 -27.125 -7.777 1 81.88 159 LYS B CA 1
ATOM 2473 C C . LYS B 1 159 ? -1.929 -27.516 -8.07 1 81.88 159 LYS B C 1
ATOM 2475 O O . LYS B 1 159 ? -2.715 -27.734 -7.148 1 81.88 159 LYS B O 1
ATOM 2480 N N . LYS B 1 160 ? -2.293 -27.562 -9.305 1 80.62 160 LYS B N 1
ATOM 2481 C CA . LYS B 1 160 ? -3.646 -27.953 -9.68 1 80.62 160 LYS B CA 1
ATOM 2482 C C . LYS B 1 160 ? -3.92 -29.406 -9.297 1 80.62 160 LYS B C 1
ATOM 2484 O O . LYS B 1 160 ? -5.016 -29.734 -8.836 1 80.62 160 LYS B O 1
ATOM 2489 N N . ALA B 1 161 ? -2.965 -30.234 -9.477 1 73.69 161 ALA B N 1
ATOM 2490 C CA . ALA B 1 161 ? -3.102 -31.656 -9.133 1 73.69 161 ALA B CA 1
ATOM 2491 C C . ALA B 1 161 ? -3.303 -31.828 -7.633 1 73.69 161 ALA B C 1
ATOM 2493 O O . ALA B 1 161 ? -4.117 -32.656 -7.207 1 73.69 161 ALA B O 1
ATOM 2494 N N . LYS B 1 162 ? -2.668 -31.094 -6.816 1 69.06 162 LYS B N 1
ATOM 2495 C CA . LYS B 1 162 ? -2.793 -31.203 -5.367 1 69.06 162 LYS B CA 1
ATOM 2496 C C . LYS B 1 162 ? -4.141 -30.656 -4.887 1 69.06 162 LYS B C 1
ATOM 2498 O O . LYS B 1 162 ? -4.73 -31.188 -3.947 1 69.06 162 LYS B O 1
ATOM 2503 N N . ALA B 1 163 ? -4.531 -29.609 -5.496 1 67.38 163 ALA B N 1
ATOM 2504 C CA . ALA B 1 163 ? -5.828 -29.062 -5.113 1 67.38 163 ALA B CA 1
ATOM 2505 C C . ALA B 1 163 ? -6.953 -30.031 -5.426 1 67.38 163 ALA B C 1
ATOM 2507 O O . ALA B 1 163 ? -7.934 -30.125 -4.68 1 67.38 163 ALA B O 1
ATOM 2508 N N . THR B 1 164 ? -6.816 -30.828 -6.52 1 66 164 THR B N 1
ATOM 2509 C CA . THR B 1 164 ? -7.805 -31.844 -6.895 1 66 164 THR B CA 1
ATOM 2510 C C . THR B 1 164 ? -7.684 -33.062 -6.008 1 66 164 THR B C 1
ATOM 2512 O O . THR B 1 164 ? -8.68 -33.719 -5.715 1 66 164 THR B O 1
ATOM 2515 N N . SER B 1 165 ? -6.52 -33.375 -5.531 1 64.31 165 SER B N 1
ATOM 2516 C CA . SER B 1 165 ? -6.328 -34.562 -4.688 1 64.31 165 SER B CA 1
ATOM 2517 C C . SER B 1 165 ? -6.781 -34.281 -3.256 1 64.31 165 SER B C 1
ATOM 2519 O O . SER B 1 165 ? -7.258 -35.188 -2.57 1 64.31 165 SER B O 1
ATOM 2521 N N . SER B 1 166 ? -6.656 -33.188 -2.652 1 50.5 166 SER B N 1
ATOM 2522 C CA . SER B 1 166 ? -7.07 -32.906 -1.288 1 50.5 166 SER B CA 1
ATOM 2523 C C . SER B 1 166 ? -8.586 -32.875 -1.164 1 50.5 166 SER B C 1
ATOM 2525 O O . SER B 1 166 ? -9.125 -32.844 -0.056 1 50.5 166 SER B O 1
ATOM 2527 N N . ARG B 1 167 ? -9.328 -32.75 -2.107 1 55.19 167 ARG B N 1
ATOM 2528 C CA . ARG B 1 167 ? -10.781 -32.812 -2.033 1 55.19 167 ARG B CA 1
ATOM 2529 C C . ARG B 1 167 ? -11.266 -34.25 -2.037 1 55.19 167 ARG B C 1
ATOM 2531 O O . ARG B 1 167 ? -12.422 -34.531 -1.731 1 55.19 167 ARG B O 1
ATOM 2538 N N . LYS B 1 168 ? -10.422 -35.219 -2.348 1 44.88 168 LYS B N 1
ATOM 2539 C CA . LYS B 1 168 ? -10.883 -36.594 -2.178 1 44.88 168 LYS B CA 1
ATOM 2540 C C . LYS B 1 168 ? -10.578 -37.094 -0.774 1 44.88 168 LYS B C 1
ATOM 2542 O O . LYS B 1 168 ? -9.469 -36.906 -0.264 1 44.88 168 LYS B O 1
#

Foldseek 3Di:
DPPPQQDVQCRNQQAHDDDDDDDDDDDWQDAAQDKDKAAQPAGQDTPRHGHGIDIDGDGDDADPAWGADRLEIEGEDEDEPVCQQCWDWDWDQAPVGTDIDTRDHNHDQQDWDKAQQRGTADDPHRVGGHIYIYTYHYDDDPDDDPVRVVVVVVVVVVVVVVVVVVVD/DPPPQQDVQCRNQQDHDDDDDDDDDDDWQDAAQDKDKAAQPADQDTPRHGHGIDIDGDGDDADPAWGDDRLEIEGEDEDEPVCQQCWDWDWDQAPVGTDIDTRDHNHDQQDKDKAQQRGTADVPRRVGGHIYIYTYHYDDDPDDDPVRVVVVVVVVVVVVVVVVVVVD

Solvent-accessible surface area (backbone atoms only — not comparable to full-atom values): 19658 Å² total; per-residue (Å²): 127,87,79,77,73,61,45,81,84,37,66,56,53,62,55,74,93,72,93,74,91,79,89,78,86,77,66,67,48,73,53,64,69,41,71,45,77,38,78,58,61,29,60,72,26,68,78,76,38,68,38,37,59,29,75,45,71,42,78,64,81,81,53,94,69,56,37,77,51,86,40,25,26,40,35,76,47,79,39,45,54,62,42,25,42,68,28,45,74,44,76,41,83,48,93,90,42,76,42,82,40,79,41,57,51,21,44,44,63,66,41,69,46,79,41,81,64,49,28,32,31,36,71,97,35,76,91,40,47,24,31,22,40,37,30,33,40,47,43,49,56,65,74,72,54,74,69,53,45,53,54,51,52,50,50,51,51,54,53,54,53,50,61,62,54,73,73,108,127,86,79,77,73,60,46,81,83,37,65,58,53,62,54,74,95,72,92,77,91,80,87,80,85,78,66,68,47,72,53,65,68,41,71,44,78,38,78,60,61,29,60,72,26,69,78,77,38,70,37,38,59,29,74,46,70,42,78,63,81,81,54,93,68,55,37,80,50,86,40,26,28,39,35,77,46,80,39,45,54,63,42,26,42,67,28,46,74,42,75,41,84,47,94,89,42,76,43,82,41,79,41,56,51,21,45,44,62,66,40,70,46,78,40,82,63,49,27,34,32,36,69,96,35,76,90,39,46,25,32,21,39,36,30,34,40,46,44,49,56,66,73,72,53,74,68,54,45,53,55,51,51,50,51,52,52,54,53,54,52,49,61,60,51,70,75,104

InterPro domains:
  IPR002939 Chaperone DnaJ, C-terminal [PF01556] (16-141)
  IPR008971 HSP40/DnaJ peptide-binding [SSF49493] (6-73)
  IPR008971 HSP40/DnaJ peptide-binding [SSF49493] (66-152)

Organism: Nicotiana tabacum (NCBI:txid4097)

Radius of gyration: 35.43 Å; Cα contacts (8 Å, |Δi|>4): 572; chains: 2; bounding box: 98×107×50 Å

Sequence (336 aa):
GEISTPCNTCSGDGRVRKSKRISLKIPPGVDSGSRLRVRSEGNAGRRGGHPGDLFVTLEVLPDPVLKRDDTNILYTCKVSYIDAILGTTMKVPTVDGMVDLKIPSGTQPGTTLVMAKKGVPLLNKPNMRGDQLVRVQVEIPKRVSGEERKLIEELANFKKAKATSSRKGEISTPCNTCSGDGRVRKSKRISLKIPPGVDSGSRLRVRSEGNAGRRGGHPGDLFVTLEVLPDPVLKRDDTNILYTCKVSYIDAILGTTMKVPTVDGMVDLKIPSGTQPGTTLVMAKKGVPLLNKPNMRGDQLVRVQVEIPKRVSGEERKLIEELANFKKAKATSSRK

pLDDT: mean 88.99, std 12.38, range [30.11, 98.75]

Secondary structure (DSSP, 8-state):
-------TTTTTSS----------PPPTT--TT-EEEETT-SPPPGGGPPP-PEEEE--PPPPSS-EEETTEEEEEEEEEHHHHHH-EEEEEEETTEEEEEEE-TTPPTT-EEEETT-SPEETTEEEEE--EEEEEEEE--S---HHHHHHHHHHHHHHHHHHHHTT-/----PPPTTTTTSS----------PPPTT--TT-EEEETT-SPPPGGGPPP--EEEE--PPPPSS-EEETTEEEEEEEEEHHHHHH-EEEEEEETTEEEEEEE-TTPPTT-EEEETT-SPEETTEEEEE--EEEEEEEE--S---HHHHHHHHHHHHHHHHHHHHTT-

Nearest PDB structures (foldseek):
  6jzb-assembly1_A  TM=9.089E-01  e=1.301E-11  Streptococcus pneumoniae
  4j80-assembly2_D  TM=8.452E-01  e=3.321E-10  Thermus thermophilus HB8
  2q2g-assembly1_B  TM=8.182E-01  e=4.699E-10  Cryptosporidium parvum Iowa II
  3lz8-assembly1_A  TM=8.859E-01  e=4.235E-09  Klebsiella pneumoniae subsp. pneumoniae MGH 78578
  3i38-assembly7_F  TM=8.886E-01  e=1.548E-06  Klebsiella pneumoniae subsp. pneumoniae MGH 78578